Protein AF-A0A940WRB7-F1 (afdb_monomer_lite)

Secondary structure (DSSP, 8-state):
---EEEEEPPPHHHHHHHHHHHHHHHHHHHHHHHHHHHHHHHHHTT----HHHHHHHHHHHHHHHHHHHHHHHHHHHHHHHH-GGGGS-EEEEE-SSEEEEEETTEEEEEEGGG--EEEEETTEEEEESSSS-EEEEEGGG-SSHHHHHHHHHHHHHHH-------S-------SS-TT----HHHHHHHHHHHHGGG-S-HHHHHHHHHHHHHHHTTT-HHHHHHHHHHHHHHHHHHHHHHHHHHHHHHHHHHHHHTT-HHHHHHHHHHHHHHHHHHHHHHHHHHHHHHHHHHTT---PPTT------

pLDDT: mean 80.27, std 12.02, range [32.59, 94.31]

Foldseek 3Di:
DDKDKFKDADDLVLLLLVLCVLCVVVLVVVLVVQLVVQVVVCVVVVPPPDPVSNVVSNVVSLVVSVVVSVVSSVVSVVCVVPPPQNGFMWMWIDDLAWIWIDTPVDIDIGGLVQWDDWADDDQWTWTHSDPPDTDIDGNVRDPDVVSVVVVVVSNCVSNVDDPPHPFDDDPPDDDDDPDPPQDLVLLQLLLVLLVLLLPPPLVVSLSVLVVSLVVCVRHDPVSNVSSLQNNQLSVQLVVVVVVLVVVLVVVLVVCVVVVVVVVSVVSVVVSVVVVVVSSVVSVVQSVVCSVCSSVVHDDHDPRGDRPDD

Organism: NCBI:txid2822140

Structure (mmCIF, N/CA/C/O backbone):
data_AF-A0A940WRB7-F1
#
_entry.id   AF-A0A940WRB7-F1
#
loop_
_atom_site.group_PDB
_atom_site.id
_atom_site.type_symbol
_atom_site.label_atom_id
_atom_site.label_alt_id
_atom_site.label_comp_id
_atom_site.label_asym_id
_atom_site.label_entity_id
_atom_site.label_seq_id
_atom_site.pdbx_PDB_ins_code
_atom_site.Cartn_x
_atom_site.Cartn_y
_atom_site.Cartn_z
_atom_site.occupancy
_atom_site.B_iso_or_equiv
_atom_site.auth_seq_id
_atom_site.auth_comp_id
_atom_site.auth_asym_id
_atom_site.auth_atom_id
_atom_site.pdbx_PDB_model_num
ATOM 1 N N . MET A 1 1 ? -20.824 -2.828 40.779 1.00 54.84 1 MET A N 1
ATOM 2 C CA . MET A 1 1 ? -19.592 -2.462 40.044 1.00 54.84 1 MET A CA 1
ATOM 3 C C . MET A 1 1 ? -19.676 -0.992 39.641 1.00 54.84 1 MET A C 1
ATOM 5 O O . MET A 1 1 ? -20.694 -0.371 39.911 1.00 54.84 1 MET A O 1
ATOM 9 N N . SER A 1 2 ? -18.602 -0.393 39.123 1.00 64.88 2 SER A N 1
ATOM 10 C CA . SER A 1 2 ? -18.555 1.037 38.781 1.00 64.88 2 SER A CA 1
ATOM 11 C C . SER A 1 2 ? -19.231 1.319 37.436 1.00 64.88 2 SER A C 1
ATOM 13 O O . SER A 1 2 ? -18.829 0.746 36.424 1.00 64.88 2 SER A O 1
ATOM 15 N N . ASP A 1 3 ? -20.224 2.210 37.428 1.00 80.75 3 ASP A N 1
ATOM 16 C CA . ASP A 1 3 ? -20.824 2.753 36.206 1.00 80.75 3 ASP A CA 1
ATOM 17 C C . ASP A 1 3 ? -19.769 3.534 35.407 1.00 80.75 3 ASP A C 1
ATOM 19 O O . ASP A 1 3 ? -19.034 4.353 35.967 1.00 80.75 3 ASP A O 1
ATOM 23 N N . ILE A 1 4 ? -19.685 3.289 34.096 1.00 84.38 4 ILE A N 1
ATOM 24 C CA . ILE A 1 4 ? -18.714 3.960 33.217 1.00 84.38 4 ILE A CA 1
ATOM 25 C C . ILE A 1 4 ? -19.453 4.980 32.359 1.00 84.38 4 ILE A C 1
ATOM 27 O O . ILE A 1 4 ? -20.359 4.630 31.596 1.00 84.38 4 ILE A O 1
ATOM 31 N N . LYS A 1 5 ? -19.038 6.247 32.448 1.00 87.56 5 LYS A N 1
ATOM 32 C CA . LYS A 1 5 ? -19.576 7.347 31.645 1.00 87.56 5 LYS A CA 1
ATOM 33 C C . LYS A 1 5 ? -18.462 8.018 30.851 1.00 87.56 5 LYS A C 1
ATOM 35 O O . LYS A 1 5 ? -17.533 8.555 31.440 1.00 87.56 5 LYS A O 1
ATOM 40 N N . ILE A 1 6 ? -18.589 8.024 29.528 1.00 88.12 6 ILE A N 1
ATOM 41 C CA . ILE A 1 6 ? -17.626 8.647 28.607 1.00 88.12 6 ILE A CA 1
ATOM 42 C C . ILE A 1 6 ? -18.363 9.538 27.613 1.00 88.12 6 ILE A C 1
ATOM 44 O O . ILE A 1 6 ? -19.472 9.205 27.191 1.00 88.12 6 ILE A O 1
ATOM 48 N N . SER A 1 7 ? -17.762 10.658 27.219 1.00 85.50 7 SER A N 1
ATOM 49 C CA . SER A 1 7 ? -18.324 11.538 26.195 1.00 85.50 7 SER A CA 1
ATOM 50 C C . SER A 1 7 ? -17.264 12.025 25.214 1.00 85.50 7 SER A C 1
ATOM 52 O O . SER A 1 7 ? -16.071 12.038 25.515 1.00 85.50 7 SER A O 1
ATOM 54 N N . GLY A 1 8 ? -17.694 12.379 24.004 1.00 85.25 8 GLY A N 1
ATOM 55 C CA . GLY A 1 8 ? -16.800 12.947 23.006 1.00 85.25 8 GLY A CA 1
ATOM 56 C C . GLY A 1 8 ? -17.442 13.168 21.643 1.00 85.25 8 GLY A C 1
ATOM 57 O O . GLY A 1 8 ? -18.606 12.837 21.401 1.00 85.25 8 GLY A O 1
ATOM 58 N N . PHE A 1 9 ? -16.646 13.730 20.733 1.00 84.69 9 PHE A N 1
ATOM 59 C CA . PHE A 1 9 ? -17.046 14.035 19.362 1.00 84.69 9 PHE A CA 1
ATOM 60 C C . PHE A 1 9 ? -16.481 13.003 18.391 1.00 84.69 9 PHE A C 1
ATOM 62 O O . PHE A 1 9 ? -15.274 12.763 18.354 1.00 84.69 9 PHE A O 1
ATOM 69 N N . LEU A 1 10 ? -17.343 12.424 17.556 1.00 83.44 10 LEU A N 1
ATOM 70 C CA . LEU A 1 10 ? -16.893 11.550 16.477 1.00 83.44 10 LEU A CA 1
ATOM 71 C C . LEU A 1 10 ? -16.136 12.363 15.423 1.00 83.44 10 LEU A C 1
ATOM 73 O O . LEU A 1 10 ? -16.633 13.362 14.897 1.00 83.44 10 LEU A O 1
ATOM 77 N N . THR A 1 11 ? -14.937 11.910 15.061 1.00 82.88 11 THR A N 1
ATOM 78 C CA . THR A 1 11 ? -14.149 12.555 14.009 1.00 82.88 11 THR A CA 1
ATOM 79 C C . THR A 1 11 ? -14.398 11.902 12.647 1.00 82.88 11 THR A C 1
ATOM 81 O O . THR A 1 11 ? -14.748 10.724 12.532 1.00 82.88 11 THR A O 1
ATOM 84 N N . LEU A 1 12 ? -14.122 12.631 11.562 1.00 76.06 12 LEU A N 1
ATOM 85 C CA . LEU A 1 12 ? -14.147 12.075 10.200 1.00 76.06 12 LEU A CA 1
ATOM 86 C C . LEU A 1 12 ? -13.210 10.859 10.045 1.00 76.06 12 LEU A C 1
ATOM 88 O O . LEU A 1 12 ? -13.464 9.946 9.250 1.00 76.06 12 LEU A O 1
ATOM 92 N N . LYS A 1 13 ? -12.116 10.822 10.813 1.00 75.50 13 LYS A N 1
ATOM 93 C CA . LYS A 1 13 ? -11.162 9.709 10.816 1.00 75.50 13 LYS A CA 1
ATOM 94 C C . LYS A 1 13 ? -11.786 8.431 11.384 1.00 75.50 13 LYS A C 1
ATOM 96 O O . LYS A 1 13 ? -11.526 7.346 10.860 1.00 75.50 13 LYS A O 1
ATOM 101 N N . ASP A 1 14 ? -12.642 8.557 12.390 1.00 81.81 14 ASP A N 1
ATOM 102 C CA . ASP A 1 14 ? -13.353 7.433 13.003 1.00 81.81 14 ASP A CA 1
ATOM 103 C C . ASP A 1 14 ? -14.385 6.857 12.032 1.00 81.81 14 ASP A C 1
ATOM 105 O O . ASP A 1 14 ? -14.380 5.659 11.741 1.00 81.81 14 ASP A O 1
ATOM 109 N N . LEU A 1 15 ? -15.187 7.729 11.416 1.00 79.38 15 LEU A N 1
ATOM 110 C CA . LEU A 1 15 ? -16.193 7.333 10.428 1.00 79.38 15 LEU A CA 1
ATOM 111 C C . LEU A 1 15 ? -15.574 6.687 9.188 1.00 79.38 15 LEU A C 1
ATOM 113 O O . LEU A 1 15 ? -16.047 5.651 8.722 1.00 79.38 15 LEU A O 1
ATOM 117 N N . SER A 1 16 ? -14.490 7.253 8.659 1.00 74.44 16 SER A N 1
ATOM 118 C CA . SER A 1 16 ? -13.789 6.656 7.516 1.00 74.44 16 SER A CA 1
ATOM 119 C C . SER A 1 16 ? -13.173 5.299 7.867 1.00 74.44 16 SER A C 1
ATOM 121 O O . SER A 1 16 ? -13.277 4.362 7.074 1.00 74.44 16 SER A O 1
ATOM 123 N N . THR A 1 17 ? -12.609 5.144 9.070 1.00 76.62 17 THR A N 1
ATOM 124 C CA . THR A 1 17 ? -12.078 3.858 9.552 1.00 76.62 17 THR A CA 1
ATOM 125 C C . THR A 1 17 ? -13.183 2.806 9.666 1.00 76.62 17 THR A C 1
ATOM 127 O O . THR A 1 17 ? -13.003 1.676 9.204 1.00 76.62 17 THR A O 1
ATOM 130 N N . LEU A 1 18 ? -14.347 3.185 10.200 1.00 80.50 18 LEU A N 1
ATOM 131 C CA . LEU A 1 18 ? -15.526 2.327 10.299 1.00 80.50 18 LEU A CA 1
ATOM 132 C C . LEU A 1 18 ? -16.041 1.890 8.922 1.00 80.50 18 LEU A C 1
ATOM 134 O O . LEU A 1 18 ? -16.272 0.701 8.693 1.00 80.50 18 LEU A O 1
ATOM 138 N N . GLN A 1 19 ? -16.214 2.834 7.994 1.00 81.62 19 GLN A N 1
ATOM 139 C CA . GLN A 1 19 ? -16.726 2.555 6.650 1.00 81.62 19 GLN A CA 1
ATOM 140 C C . GLN A 1 19 ? -15.796 1.600 5.900 1.00 81.62 19 GLN A C 1
ATOM 142 O O . GLN A 1 19 ? -16.242 0.572 5.388 1.00 81.62 19 GLN A O 1
ATOM 147 N N . ILE A 1 20 ? -14.488 1.874 5.924 1.00 75.44 20 ILE A N 1
ATOM 148 C CA . ILE A 1 20 ? -13.459 1.006 5.336 1.00 75.44 20 ILE A CA 1
ATOM 149 C C . ILE A 1 20 ? -13.517 -0.400 5.942 1.00 75.44 20 ILE A C 1
ATOM 151 O O . ILE A 1 20 ? -13.460 -1.390 5.209 1.00 75.44 20 ILE A O 1
ATOM 155 N N . PHE A 1 21 ? -13.656 -0.510 7.266 1.00 79.19 21 PHE A N 1
ATOM 156 C CA . PHE A 1 21 ? -13.732 -1.803 7.944 1.00 79.19 21 PHE A CA 1
ATOM 157 C C . PHE A 1 21 ? -14.905 -2.661 7.450 1.00 79.19 21 PHE A C 1
ATOM 159 O O . PHE A 1 21 ? -14.728 -3.865 7.237 1.00 79.19 21 PHE A O 1
ATOM 166 N N . HIS A 1 22 ? -16.066 -2.049 7.209 1.00 77.50 22 HIS A N 1
ATOM 167 C CA . HIS A 1 22 ? -17.246 -2.746 6.697 1.00 77.50 22 HIS A CA 1
ATOM 168 C C . HIS A 1 22 ? -17.087 -3.163 5.231 1.00 77.50 22 HIS A C 1
ATOM 170 O O . HIS A 1 22 ? -17.483 -4.269 4.857 1.00 77.50 22 HIS A O 1
ATOM 176 N N . VAL A 1 23 ? -16.470 -2.324 4.392 1.00 78.00 23 VAL A N 1
ATOM 177 C CA . VAL A 1 23 ? -16.357 -2.614 2.953 1.00 78.00 23 VAL A CA 1
ATOM 178 C C . VAL A 1 23 ? -15.134 -3.449 2.574 1.00 78.00 23 VAL A C 1
ATOM 180 O O . VAL A 1 23 ? -15.126 -4.012 1.486 1.00 78.00 23 VAL A O 1
ATOM 183 N N . ARG A 1 24 ? -14.116 -3.598 3.434 1.00 75.56 24 ARG A N 1
ATOM 184 C CA . ARG A 1 24 ? -12.825 -4.231 3.075 1.00 75.56 24 ARG A CA 1
ATOM 185 C C . ARG A 1 24 ? -12.948 -5.603 2.406 1.00 75.56 24 ARG A C 1
ATOM 187 O O . ARG A 1 24 ? -12.285 -5.857 1.408 1.00 75.56 24 ARG A O 1
ATOM 194 N N . LYS A 1 25 ? -13.820 -6.483 2.915 1.00 72.69 25 LYS A N 1
ATOM 195 C CA . LYS A 1 25 ? -14.021 -7.826 2.340 1.00 72.69 25 LYS A CA 1
ATOM 196 C C . LYS A 1 25 ? -14.684 -7.744 0.965 1.00 72.69 25 LYS A C 1
ATOM 198 O O . LYS A 1 25 ? -14.307 -8.476 0.056 1.00 72.69 25 LYS A O 1
ATOM 203 N N . ARG A 1 26 ? -15.632 -6.814 0.810 1.00 74.12 26 ARG A N 1
ATOM 204 C CA . ARG A 1 26 ? -16.290 -6.531 -0.468 1.00 74.12 26 ARG A CA 1
ATOM 205 C C . ARG A 1 26 ? -15.302 -5.940 -1.472 1.00 74.12 26 ARG A C 1
ATOM 207 O O . ARG A 1 26 ? -15.302 -6.387 -2.606 1.00 74.12 26 ARG A O 1
ATOM 214 N N . LEU A 1 27 ? -14.430 -5.018 -1.058 1.00 72.06 27 LEU A N 1
ATOM 215 C CA . LEU A 1 27 ? -13.394 -4.439 -1.920 1.00 72.06 27 LEU A CA 1
ATOM 216 C C . LEU A 1 27 ? -12.438 -5.509 -2.458 1.00 72.06 27 LEU A C 1
ATOM 218 O O . LEU A 1 27 ? -12.173 -5.538 -3.655 1.00 72.06 27 LEU A O 1
ATOM 222 N N . VAL A 1 28 ? -11.982 -6.429 -1.599 1.00 70.44 28 VAL A N 1
ATOM 223 C CA . VAL A 1 28 ? -11.142 -7.559 -2.029 1.00 70.44 28 VAL A CA 1
ATOM 224 C C . VAL A 1 28 ? -11.901 -8.460 -3.005 1.00 70.44 28 VAL A C 1
ATOM 226 O O . VAL A 1 28 ? -11.375 -8.792 -4.060 1.00 70.44 28 VAL A O 1
ATOM 229 N N . SER A 1 29 ? -13.153 -8.815 -2.707 1.00 71.06 29 SER A N 1
ATOM 230 C CA . SER A 1 29 ? -13.967 -9.620 -3.627 1.00 71.06 29 SER A CA 1
ATOM 231 C C . SER A 1 29 ? -14.182 -8.923 -4.976 1.00 71.06 29 SER A C 1
ATOM 233 O O . SER A 1 29 ? -14.068 -9.562 -6.016 1.00 71.06 29 SER A O 1
ATOM 235 N N . MET A 1 30 ? -14.469 -7.618 -4.976 1.00 71.62 30 MET A N 1
ATOM 236 C CA . MET A 1 30 ? -14.670 -6.830 -6.194 1.00 71.62 30 MET A CA 1
ATOM 237 C C . MET A 1 30 ? -13.396 -6.725 -7.030 1.00 71.62 30 MET A C 1
ATOM 239 O O . MET A 1 30 ? -13.490 -6.737 -8.250 1.00 71.62 30 MET A O 1
ATOM 243 N N . PHE A 1 31 ? -12.218 -6.673 -6.404 1.00 76.94 31 PHE A N 1
ATOM 244 C CA . PHE A 1 31 ? -10.946 -6.720 -7.123 1.00 76.94 31 PHE A CA 1
ATOM 245 C C . PHE A 1 31 ? -10.795 -8.000 -7.934 1.00 76.94 31 PHE A C 1
ATOM 247 O O . PHE A 1 31 ? -10.504 -7.928 -9.124 1.00 76.94 31 PHE A O 1
ATOM 254 N N . PHE A 1 32 ? -11.033 -9.159 -7.313 1.00 75.44 32 PHE A N 1
ATOM 255 C CA . PHE A 1 32 ? -10.953 -10.438 -8.017 1.00 75.44 32 PHE A CA 1
ATOM 256 C C . PHE A 1 32 ? -11.977 -10.516 -9.147 1.00 75.44 32 PHE A C 1
ATOM 258 O O . PHE A 1 32 ? -11.638 -10.964 -10.237 1.00 75.44 32 PHE A O 1
ATOM 265 N N . ILE A 1 33 ? -13.196 -10.020 -8.923 1.00 80.56 33 ILE A N 1
ATOM 266 C CA . ILE A 1 33 ? -14.234 -9.966 -9.958 1.00 80.56 33 ILE A CA 1
ATOM 267 C C . ILE A 1 33 ? -13.798 -9.067 -11.123 1.00 80.56 33 ILE A C 1
ATOM 269 O O . ILE A 1 33 ? -13.850 -9.500 -12.268 1.00 80.56 33 ILE A O 1
ATOM 273 N N . LEU A 1 34 ? -13.326 -7.845 -10.854 1.00 76.25 34 LEU A N 1
ATOM 274 C CA . LEU A 1 34 ? -12.890 -6.912 -11.896 1.00 76.25 34 LEU A CA 1
ATOM 275 C C . LEU A 1 34 ? -11.693 -7.469 -12.675 1.00 76.25 34 LEU A C 1
ATOM 277 O O . LEU A 1 34 ? -11.677 -7.415 -13.899 1.00 76.25 34 LEU A O 1
ATOM 281 N N . PHE A 1 35 ? -10.722 -8.051 -11.970 1.00 77.75 35 PHE A N 1
ATOM 282 C CA . PHE A 1 35 ? -9.573 -8.712 -12.577 1.00 77.75 35 PHE A CA 1
ATOM 283 C C . PHE A 1 35 ? -10.004 -9.860 -13.502 1.00 77.75 35 PHE A C 1
ATOM 285 O O . PHE A 1 35 ? -9.550 -9.919 -14.642 1.00 77.75 35 PHE A O 1
ATOM 292 N N . MET A 1 36 ? -10.925 -10.721 -13.052 1.00 80.88 36 MET A N 1
ATOM 293 C CA . MET A 1 36 ? -11.481 -11.806 -13.868 1.00 80.88 36 MET A CA 1
ATOM 294 C C . MET A 1 36 ? -12.252 -11.285 -15.084 1.00 80.88 36 MET A C 1
ATOM 296 O O . MET A 1 36 ? -12.115 -11.848 -16.162 1.00 80.88 36 MET A O 1
ATOM 300 N N . ILE A 1 37 ? -13.023 -10.201 -14.944 1.00 84.94 37 ILE A N 1
ATOM 301 C CA . ILE A 1 37 ? -13.759 -9.585 -16.060 1.00 84.94 37 ILE A CA 1
ATOM 302 C C . ILE A 1 37 ? -12.797 -9.049 -17.120 1.00 84.94 37 ILE A C 1
ATOM 304 O O . ILE A 1 37 ? -12.985 -9.326 -18.301 1.00 84.94 37 ILE A O 1
ATOM 308 N N . VAL A 1 38 ? -11.763 -8.301 -16.719 1.00 81.56 38 VAL A N 1
ATOM 309 C CA . VAL A 1 38 ? -10.784 -7.754 -17.673 1.00 81.56 38 VAL A CA 1
ATOM 310 C C . VAL A 1 38 ? -10.023 -8.889 -18.359 1.00 81.56 38 VAL A C 1
ATOM 312 O O . VAL A 1 38 ? -9.835 -8.848 -19.570 1.00 81.56 38 VAL A O 1
ATOM 315 N N . LEU A 1 39 ? -9.648 -9.933 -17.616 1.00 79.69 39 LEU A N 1
ATOM 316 C CA . LEU A 1 39 ? -8.973 -11.109 -18.165 1.00 79.69 39 LEU A CA 1
ATOM 317 C C . LEU A 1 39 ? -9.867 -11.889 -19.145 1.00 79.69 39 LEU A C 1
ATOM 319 O O . LEU A 1 39 ? -9.408 -12.282 -20.215 1.00 79.69 39 LEU A O 1
ATOM 323 N N . LEU A 1 40 ? -11.153 -12.064 -18.824 1.00 85.50 40 LEU A N 1
ATOM 324 C CA . LEU A 1 40 ? -12.129 -12.694 -19.715 1.00 85.50 40 LEU A CA 1
ATOM 325 C C . LEU A 1 40 ? -12.346 -11.866 -20.988 1.00 85.50 40 LEU A C 1
ATOM 327 O O . LEU A 1 40 ? -12.380 -12.423 -22.079 1.00 85.50 40 LEU A O 1
ATOM 331 N N . LEU A 1 41 ? -12.457 -10.540 -20.865 1.00 82.50 41 LEU A N 1
ATOM 332 C CA . LEU A 1 41 ? -12.607 -9.642 -22.010 1.00 82.50 41 LEU A CA 1
ATOM 333 C C . LEU A 1 41 ? -11.406 -9.741 -22.959 1.00 82.50 41 LEU A C 1
ATOM 335 O O . LEU A 1 41 ? -11.583 -9.747 -24.171 1.00 82.50 41 LEU A O 1
ATOM 339 N N . GLN A 1 42 ? -10.192 -9.862 -22.420 1.00 78.44 42 GLN A N 1
ATOM 340 C CA . GLN A 1 42 ? -8.983 -10.059 -23.225 1.00 78.44 42 GLN A CA 1
ATOM 341 C C . GLN A 1 42 ? -9.023 -11.372 -24.011 1.00 78.44 42 GLN A C 1
ATOM 343 O O . GLN A 1 42 ? -8.688 -11.371 -25.192 1.00 78.44 42 GLN A O 1
ATOM 348 N N . LEU A 1 43 ? -9.479 -12.457 -23.377 1.00 81.69 43 LEU A N 1
ATOM 349 C CA . LEU A 1 43 ? -9.652 -13.754 -24.031 1.00 81.69 43 LEU A CA 1
ATOM 350 C C . LEU A 1 43 ? -10.706 -13.693 -25.150 1.00 81.69 43 LEU A C 1
ATOM 352 O O . LEU A 1 43 ? -10.499 -14.261 -26.214 1.00 81.69 43 LEU A O 1
ATOM 356 N N . LEU A 1 44 ? -11.817 -12.981 -24.928 1.00 88.19 44 LEU A N 1
ATOM 357 C CA . LEU A 1 44 ? -12.892 -12.821 -25.917 1.00 88.19 44 LEU A CA 1
ATOM 358 C C . LEU A 1 44 ? -12.489 -11.967 -27.125 1.00 88.19 44 LEU A C 1
ATOM 360 O O . LEU A 1 44 ? -13.027 -12.160 -28.211 1.00 88.19 44 LEU A O 1
ATOM 364 N N . LEU A 1 45 ? -11.571 -11.018 -26.940 1.00 87.38 45 LEU A N 1
ATOM 365 C CA . LEU A 1 45 ? -11.058 -10.156 -28.008 1.00 87.38 45 LEU A CA 1
ATOM 366 C C . LEU A 1 45 ? -9.910 -10.801 -28.801 1.00 87.38 45 LEU A C 1
ATOM 368 O O . LEU A 1 45 ? -9.286 -10.118 -29.610 1.00 87.38 45 LEU A O 1
ATOM 372 N N . ASP A 1 46 ? -9.611 -12.078 -28.538 1.00 80.94 46 ASP A N 1
ATOM 373 C CA . ASP A 1 46 ? -8.513 -12.850 -29.139 1.00 80.94 46 ASP A CA 1
ATOM 374 C C . ASP A 1 46 ? -7.149 -12.138 -29.044 1.00 80.94 46 ASP A C 1
ATOM 376 O O . ASP A 1 46 ? -6.215 -12.345 -29.822 1.00 80.94 46 ASP A O 1
ATOM 380 N N . MET A 1 47 ? -7.023 -11.257 -28.047 1.00 74.31 47 MET A N 1
ATOM 381 C CA . MET A 1 47 ? -5.780 -10.576 -27.743 1.00 74.31 47 MET A CA 1
ATOM 382 C C . MET A 1 47 ? -4.863 -11.610 -27.108 1.00 74.31 47 MET A C 1
ATOM 384 O O . MET A 1 47 ? -5.170 -12.133 -26.035 1.00 74.31 47 MET A O 1
ATOM 388 N N . SER A 1 48 ? -3.725 -11.896 -27.746 1.00 79.88 48 SER A N 1
ATOM 389 C CA . SER A 1 48 ? -2.747 -12.845 -27.210 1.00 79.88 48 SER A CA 1
ATOM 390 C C . SER A 1 48 ? -2.465 -12.526 -25.738 1.00 79.88 48 SER A C 1
ATOM 392 O O . SER A 1 48 ? -2.017 -11.417 -25.416 1.00 79.88 48 SER A O 1
ATOM 394 N N . VAL A 1 49 ? -2.743 -13.478 -24.843 1.00 73.56 49 VAL A N 1
ATOM 395 C CA . VAL A 1 49 ? -2.609 -13.290 -23.392 1.00 73.56 49 VAL A CA 1
ATOM 396 C C . VAL A 1 49 ? -1.129 -13.358 -23.012 1.00 73.56 49 VAL A C 1
ATOM 398 O O . VAL A 1 49 ? -0.625 -14.350 -22.495 1.00 73.56 49 VAL A O 1
ATOM 401 N N . GLY A 1 50 ? -0.401 -12.292 -23.330 1.00 81.62 50 GLY A N 1
ATOM 402 C CA . GLY A 1 50 ? 0.981 -12.094 -22.918 1.00 81.62 50 GLY A CA 1
ATOM 403 C C . GLY A 1 50 ? 1.078 -11.464 -21.529 1.00 81.62 50 GLY A C 1
ATOM 404 O O . GLY A 1 50 ? 0.123 -10.876 -21.015 1.00 81.62 50 GLY A O 1
ATOM 405 N N . TRP A 1 51 ? 2.276 -11.500 -20.943 1.00 70.69 51 TRP A N 1
ATOM 406 C CA . TRP A 1 51 ? 2.573 -10.868 -19.651 1.00 70.69 51 TRP A CA 1
ATOM 407 C C . TRP A 1 51 ? 2.137 -9.397 -19.577 1.00 70.69 51 TRP A C 1
ATOM 409 O O . TRP A 1 51 ? 1.619 -8.965 -18.550 1.00 70.69 51 TRP A O 1
ATOM 419 N N . GLY A 1 52 ? 2.268 -8.643 -20.676 1.00 75.69 52 GLY A N 1
ATOM 420 C CA . GLY A 1 52 ? 1.821 -7.248 -20.756 1.00 75.69 52 GLY A CA 1
ATOM 421 C C . GLY A 1 52 ? 0.321 -7.064 -20.497 1.00 75.69 52 GLY A C 1
ATOM 422 O O . GLY A 1 52 ? -0.072 -6.115 -19.823 1.00 75.69 52 GLY A O 1
ATOM 423 N N . MET A 1 53 ? -0.511 -8.005 -20.947 1.00 73.62 53 MET A N 1
ATOM 424 C CA . MET A 1 53 ? -1.967 -7.939 -20.788 1.00 73.62 53 MET A CA 1
ATOM 425 C C . MET A 1 53 ? -2.394 -8.277 -19.359 1.00 73.62 53 MET A C 1
ATOM 427 O O . MET A 1 53 ? -3.258 -7.606 -18.801 1.00 73.62 53 MET A O 1
ATOM 431 N N . ILE A 1 54 ? -1.723 -9.241 -18.722 1.00 75.75 54 ILE A N 1
ATOM 432 C CA . ILE A 1 54 ? -1.941 -9.569 -17.304 1.00 75.75 54 ILE A CA 1
ATOM 433 C C . ILE A 1 54 ? -1.578 -8.371 -16.417 1.00 75.75 54 ILE A C 1
ATOM 435 O O . ILE A 1 54 ? -2.319 -8.026 -15.495 1.00 75.75 54 ILE A O 1
ATOM 439 N N . ILE A 1 55 ? -0.459 -7.704 -16.717 1.00 74.56 55 ILE A N 1
ATOM 440 C CA . ILE A 1 55 ? -0.025 -6.489 -16.014 1.00 74.56 55 ILE A CA 1
ATOM 441 C C . ILE A 1 55 ? -1.048 -5.364 -16.202 1.00 74.56 55 ILE A C 1
ATOM 443 O O . ILE A 1 55 ? -1.403 -4.696 -15.231 1.00 74.56 55 ILE A O 1
ATOM 447 N N . LEU A 1 56 ? -1.560 -5.182 -17.422 1.00 76.38 56 LEU A N 1
ATOM 448 C CA . LEU A 1 56 ? -2.604 -4.202 -17.712 1.00 76.38 56 LEU A CA 1
ATOM 449 C C . LEU A 1 56 ? -3.886 -4.492 -16.910 1.00 76.38 56 LEU A C 1
ATOM 451 O O . LEU A 1 56 ? -4.462 -3.580 -16.319 1.00 76.38 56 LEU A O 1
ATOM 455 N N . SER A 1 57 ? -4.289 -5.759 -16.801 1.00 75.25 57 SER A N 1
ATOM 456 C CA . SER A 1 57 ? -5.442 -6.190 -15.997 1.00 75.25 57 SER A CA 1
ATOM 457 C C . SER A 1 57 ? -5.254 -5.917 -14.507 1.00 75.25 57 SER A C 1
ATOM 459 O O . SER A 1 57 ? -6.159 -5.403 -13.850 1.00 75.25 57 SER A O 1
ATOM 461 N N . LEU A 1 58 ? -4.067 -6.208 -13.970 1.00 75.06 58 LEU A N 1
ATOM 462 C CA . LEU A 1 58 ? -3.697 -5.873 -12.592 1.00 75.06 58 LEU A CA 1
ATOM 463 C C . LEU A 1 58 ? -3.734 -4.361 -12.349 1.00 75.06 58 LEU A C 1
ATOM 465 O O . LEU A 1 58 ? -4.230 -3.922 -11.312 1.00 75.06 58 LEU A O 1
ATOM 469 N N . PHE A 1 59 ? -3.254 -3.569 -13.310 1.00 76.56 59 PHE A N 1
ATOM 470 C CA . PHE A 1 59 ? -3.269 -2.113 -13.232 1.00 76.56 59 PHE A CA 1
ATOM 471 C C . PHE A 1 59 ? -4.700 -1.561 -13.186 1.00 76.56 59 PHE A C 1
ATOM 473 O O . PHE A 1 59 ? -5.023 -0.779 -12.291 1.00 76.56 59 PHE A O 1
ATOM 480 N N . PHE A 1 60 ? -5.588 -2.014 -14.078 1.00 74.25 60 PHE A N 1
ATOM 481 C CA . PHE A 1 60 ? -7.000 -1.617 -14.059 1.00 74.25 60 PHE A CA 1
ATOM 482 C C . PHE A 1 60 ? -7.720 -2.073 -12.790 1.00 74.25 60 PHE A C 1
ATOM 484 O O . PHE A 1 60 ? -8.494 -1.307 -12.216 1.00 74.25 60 PHE A O 1
ATOM 491 N N . ALA A 1 61 ? -7.438 -3.283 -12.306 1.00 73.12 61 ALA A N 1
ATOM 492 C CA . ALA A 1 61 ? -8.013 -3.790 -11.067 1.00 73.12 61 ALA A CA 1
ATOM 493 C C . ALA A 1 61 ? -7.567 -2.958 -9.850 1.00 73.12 61 ALA A C 1
ATOM 495 O O . ALA A 1 61 ? -8.397 -2.573 -9.024 1.00 73.12 61 ALA A O 1
ATOM 496 N N . ALA A 1 62 ? -6.281 -2.604 -9.767 1.00 72.75 62 ALA A N 1
ATOM 497 C CA . ALA A 1 62 ? -5.752 -1.732 -8.720 1.00 72.75 62 ALA A CA 1
ATOM 498 C C . ALA A 1 62 ? -6.326 -0.306 -8.805 1.00 72.75 62 ALA A C 1
ATOM 500 O O . ALA A 1 62 ? -6.746 0.249 -7.787 1.00 72.75 62 ALA A O 1
ATOM 501 N N . GLY A 1 63 ? -6.407 0.266 -10.011 1.00 72.06 63 GLY A N 1
ATOM 502 C CA . GLY A 1 63 ? -7.035 1.566 -10.252 1.00 72.06 63 GLY A CA 1
ATOM 503 C C . GLY A 1 63 ? -8.515 1.582 -9.859 1.00 72.06 63 GLY A C 1
ATOM 504 O O . GLY A 1 63 ? -8.968 2.506 -9.187 1.00 72.06 63 GLY A O 1
ATOM 505 N N . GLY A 1 64 ? -9.254 0.517 -10.181 1.00 71.56 64 GLY A N 1
ATOM 506 C CA . GLY A 1 64 ? -10.649 0.336 -9.779 1.00 71.56 64 GLY A CA 1
ATOM 507 C C . GLY A 1 64 ? -10.830 0.294 -8.260 1.00 71.56 64 GLY A C 1
ATOM 508 O O . GLY A 1 64 ? -11.704 0.982 -7.732 1.00 71.56 64 GLY A O 1
ATOM 509 N N . ILE A 1 65 ? -9.969 -0.435 -7.531 1.00 74.62 65 ILE A N 1
ATOM 510 C CA . ILE A 1 65 ? -9.958 -0.383 -6.056 1.00 74.62 65 ILE A CA 1
ATOM 511 C C . ILE A 1 65 ? -9.715 1.047 -5.583 1.00 74.62 65 ILE A C 1
ATOM 513 O O . ILE A 1 65 ? -10.418 1.514 -4.689 1.00 74.62 65 ILE A O 1
ATOM 517 N N . PHE A 1 66 ? -8.704 1.724 -6.131 1.00 74.38 66 PHE A N 1
ATOM 518 C CA . PHE A 1 66 ? -8.330 3.064 -5.690 1.00 74.38 66 PHE A CA 1
ATOM 519 C C . PHE A 1 66 ? -9.509 4.035 -5.807 1.00 74.38 66 PHE A C 1
ATOM 521 O O . PHE A 1 66 ? -9.841 4.716 -4.835 1.00 74.38 66 PHE A O 1
ATOM 528 N N . VAL A 1 67 ? -10.198 4.027 -6.953 1.00 72.25 67 VAL A N 1
ATOM 529 C CA . VAL A 1 67 ? -11.415 4.822 -7.168 1.00 72.25 67 VAL A CA 1
ATOM 530 C C . VAL A 1 67 ? -12.490 4.455 -6.146 1.00 72.25 67 VAL A C 1
ATOM 532 O O . VAL A 1 67 ? -13.043 5.347 -5.515 1.00 72.25 67 VAL A O 1
ATOM 535 N N . LEU A 1 68 ? -12.741 3.166 -5.901 1.00 73.25 68 LEU A N 1
ATOM 536 C CA . LEU A 1 68 ? -13.746 2.722 -4.928 1.00 73.25 68 LEU A CA 1
ATOM 537 C C . LEU A 1 68 ? -13.423 3.149 -3.491 1.00 73.25 68 LEU A C 1
ATOM 539 O O . LEU A 1 68 ? -14.310 3.609 -2.773 1.00 73.25 68 LEU A O 1
ATOM 543 N N . VAL A 1 69 ? -12.168 3.015 -3.057 1.00 73.62 69 VAL A N 1
ATOM 544 C CA . VAL A 1 69 ? -11.722 3.476 -1.733 1.00 73.62 69 VAL A CA 1
ATOM 545 C C . VAL A 1 69 ? -11.909 4.986 -1.620 1.00 73.62 69 VAL A C 1
ATOM 547 O O . VAL A 1 69 ? -12.423 5.462 -0.606 1.00 73.62 69 VAL A O 1
ATOM 550 N N . MET A 1 70 ? -11.562 5.730 -2.672 1.00 70.56 70 MET A N 1
ATOM 551 C CA . MET A 1 70 ? -11.780 7.170 -2.725 1.00 70.56 70 MET A CA 1
ATOM 552 C C . MET A 1 70 ? -13.273 7.517 -2.668 1.00 70.56 70 MET A C 1
ATOM 554 O O . MET A 1 70 ? -13.656 8.413 -1.921 1.00 70.56 70 MET A O 1
ATOM 558 N N . SER A 1 71 ? -14.139 6.773 -3.360 1.00 70.50 71 SER A N 1
ATOM 559 C CA . SER A 1 71 ? -15.595 6.943 -3.290 1.00 70.50 71 SER A CA 1
ATOM 560 C C . SER A 1 71 ? -16.149 6.655 -1.894 1.00 70.50 71 SER A C 1
ATOM 562 O O . SER A 1 71 ? -17.012 7.384 -1.414 1.00 70.50 71 SER A O 1
ATOM 564 N N . VAL A 1 72 ? -15.644 5.628 -1.202 1.00 75.50 72 VAL A N 1
ATOM 565 C CA . VAL A 1 72 ? -16.030 5.324 0.189 1.00 75.50 72 VAL A CA 1
ATOM 566 C C . VAL A 1 72 ? -15.596 6.448 1.124 1.00 75.50 72 VAL A C 1
ATOM 568 O O . VAL A 1 72 ? -16.373 6.861 1.983 1.00 75.50 72 VAL A O 1
ATOM 571 N N . TYR A 1 73 ? -14.388 6.983 0.936 1.00 75.12 73 TYR A N 1
ATOM 572 C CA . TYR A 1 73 ? -13.903 8.125 1.703 1.00 75.12 73 TYR A CA 1
ATOM 573 C C . TYR A 1 73 ? -14.740 9.384 1.447 1.00 75.12 73 TYR A C 1
ATOM 575 O O . TYR A 1 73 ? -15.175 10.031 2.396 1.00 75.12 73 TYR A O 1
ATOM 583 N N . GLN A 1 74 ? -15.029 9.707 0.184 1.00 71.44 74 GLN A N 1
ATOM 584 C CA . GLN A 1 74 ? -15.894 10.832 -0.178 1.00 71.44 74 GLN A CA 1
ATOM 585 C C . GLN A 1 74 ? -17.302 10.667 0.389 1.00 71.44 74 GLN A C 1
ATOM 587 O O . GLN A 1 74 ? -17.878 11.633 0.876 1.00 71.44 74 GLN A O 1
ATOM 592 N N . ARG A 1 75 ? -17.843 9.446 0.397 1.00 75.62 75 ARG A N 1
ATOM 593 C CA . ARG A 1 75 ? -19.137 9.160 1.018 1.00 75.62 75 ARG A CA 1
ATOM 594 C C . ARG A 1 75 ? -19.089 9.343 2.531 1.00 75.62 75 ARG A C 1
ATOM 596 O O . ARG A 1 75 ? -19.990 9.965 3.074 1.00 75.62 75 ARG A O 1
ATOM 603 N N . ALA A 1 76 ? -18.042 8.865 3.204 1.00 74.94 76 ALA A N 1
ATOM 604 C CA . ALA A 1 76 ? -17.849 9.096 4.636 1.00 74.94 76 ALA A CA 1
ATOM 605 C C . ALA A 1 76 ? -17.734 10.596 4.954 1.00 74.94 76 ALA A C 1
ATOM 607 O O . ALA A 1 76 ? -18.350 11.070 5.903 1.00 74.94 76 ALA A O 1
ATOM 608 N N . LYS A 1 77 ? -17.002 11.347 4.123 1.00 73.62 77 LYS A N 1
ATOM 609 C CA . LYS A 1 77 ? -16.895 12.806 4.214 1.00 73.62 77 LYS A CA 1
ATOM 610 C C . LYS A 1 77 ? -18.251 13.483 4.003 1.00 73.62 77 LYS A C 1
ATOM 612 O O . LYS A 1 77 ? -18.628 14.318 4.809 1.00 73.62 77 LYS A O 1
ATOM 617 N N . SER A 1 78 ? -19.001 13.082 2.980 1.00 74.25 78 SER A N 1
ATOM 618 C CA . SER A 1 78 ? -20.329 13.626 2.691 1.00 74.25 78 SER A CA 1
ATOM 619 C C . SER A 1 78 ? -21.328 13.333 3.811 1.00 74.25 78 SER A C 1
ATOM 621 O O . SER A 1 78 ? -22.060 14.231 4.206 1.00 74.25 78 SER A O 1
ATOM 623 N N . ILE A 1 79 ? -21.330 12.116 4.367 1.00 77.25 79 ILE A N 1
ATOM 624 C CA . ILE A 1 79 ? -22.147 11.764 5.538 1.00 77.25 79 ILE A CA 1
ATOM 625 C C . ILE A 1 79 ? -21.758 12.651 6.722 1.00 77.25 79 ILE A C 1
ATOM 627 O O . ILE A 1 79 ? -22.627 13.258 7.333 1.00 77.25 79 ILE A O 1
ATOM 631 N N . TYR A 1 80 ? -20.462 12.797 7.001 1.00 77.38 80 TYR A N 1
ATOM 632 C CA . TYR A 1 80 ? -19.990 13.654 8.085 1.00 77.38 80 TYR A CA 1
ATOM 633 C C . TYR A 1 80 ? -20.368 15.128 7.888 1.00 77.38 80 TYR A C 1
ATOM 635 O O . TYR A 1 80 ? -20.741 15.802 8.841 1.00 77.38 80 TYR A O 1
ATOM 643 N N . GLU A 1 81 ? -20.280 15.652 6.666 1.00 77.38 81 GLU A N 1
ATOM 644 C CA . GLU A 1 81 ? -20.603 17.048 6.366 1.00 77.38 81 GLU A CA 1
ATOM 645 C C . GLU A 1 81 ? -22.111 17.321 6.439 1.00 77.38 81 GLU A C 1
ATOM 647 O O . GLU A 1 81 ? -22.494 18.358 6.991 1.00 77.38 81 GLU A O 1
ATOM 652 N N . ASN A 1 82 ? -22.938 16.384 5.963 1.00 73.69 82 ASN A N 1
ATOM 653 C CA . ASN A 1 82 ? -24.384 16.548 5.801 1.00 73.69 82 ASN A CA 1
ATOM 654 C C . ASN A 1 82 ? -25.215 16.065 7.002 1.00 73.69 82 ASN A C 1
ATOM 656 O O . ASN A 1 82 ? -26.300 16.595 7.239 1.00 73.69 82 ASN A O 1
ATOM 660 N N . GLU A 1 83 ? -24.744 15.090 7.783 1.00 74.56 83 GLU A N 1
ATOM 661 C CA . GLU A 1 83 ? -25.461 14.629 8.974 1.00 74.56 83 GLU A CA 1
ATOM 662 C C . GLU A 1 83 ? -25.086 15.467 10.194 1.00 74.56 83 GLU A C 1
ATOM 664 O O . GLU A 1 83 ? -24.058 15.264 10.844 1.00 74.56 83 GLU A O 1
ATOM 669 N N . SER A 1 84 ? -25.975 16.395 10.559 1.00 62.25 84 SER A N 1
ATOM 670 C CA . SER A 1 84 ? -25.777 17.246 11.736 1.00 62.25 84 SER A CA 1
ATOM 671 C C . SER A 1 84 ? -25.677 16.445 13.041 1.00 62.25 84 SER A C 1
ATOM 673 O O . SER A 1 84 ? -25.107 16.956 13.996 1.00 62.25 84 SER A O 1
ATOM 675 N N . LEU A 1 85 ? -26.224 15.222 13.096 1.00 63.66 85 LEU A N 1
ATOM 676 C CA . LEU A 1 85 ? -26.240 14.370 14.291 1.00 63.66 85 LEU A CA 1
ATOM 677 C C . LEU A 1 85 ? -24.869 13.764 14.619 1.00 63.66 85 LEU A C 1
ATOM 679 O O . LEU A 1 85 ? -24.572 13.551 15.789 1.00 63.66 85 LEU A O 1
ATOM 683 N N . MET A 1 86 ? -24.019 13.517 13.617 1.00 67.81 86 MET A N 1
ATOM 684 C CA . MET A 1 86 ? -22.684 12.940 13.838 1.00 67.81 86 MET A CA 1
ATOM 685 C C . MET A 1 86 ? -21.671 13.953 14.383 1.00 67.81 86 MET A C 1
ATOM 687 O O . MET A 1 86 ? -20.611 13.560 14.863 1.00 67.81 86 MET A O 1
ATOM 691 N N . LYS A 1 87 ? -21.994 15.249 14.302 1.00 71.12 87 LYS A N 1
ATOM 692 C CA . LYS A 1 87 ? -21.180 16.346 14.845 1.00 71.12 87 LYS A CA 1
ATOM 693 C C . LYS A 1 87 ? -21.533 16.688 16.295 1.00 71.12 87 LYS A C 1
ATOM 695 O O . LYS A 1 87 ? -20.860 17.528 16.881 1.00 71.12 87 LYS A O 1
ATOM 700 N N . LEU A 1 88 ? -22.590 16.086 16.843 1.00 77.12 88 LEU A N 1
ATOM 701 C CA . LEU A 1 88 ? -23.020 16.312 18.221 1.00 77.12 88 LEU A CA 1
ATOM 702 C C . LEU A 1 88 ? -22.181 15.470 19.176 1.00 77.12 88 LEU A C 1
ATOM 704 O O . LEU A 1 88 ? -21.727 14.379 18.820 1.00 77.12 88 LEU A O 1
ATOM 708 N N . GLU A 1 89 ? -22.008 15.970 20.395 1.00 82.06 89 GLU A N 1
ATOM 709 C CA . GLU A 1 89 ? -21.364 15.205 21.454 1.00 82.06 89 GLU A CA 1
ATOM 710 C C . GLU A 1 89 ? -22.193 13.953 21.762 1.00 82.06 89 GLU A C 1
ATOM 712 O O . GLU A 1 89 ? -23.418 14.009 21.919 1.00 82.06 89 GLU A O 1
ATOM 717 N N . GLN A 1 90 ? -21.522 12.805 21.823 1.00 84.62 90 GLN A N 1
ATOM 718 C CA . GLN A 1 90 ? -22.132 11.540 22.203 1.00 84.62 90 GLN A CA 1
ATOM 719 C C . GLN A 1 90 ? -21.635 11.146 23.585 1.00 84.62 90 GLN A C 1
ATOM 721 O O . GLN A 1 90 ? -20.436 11.004 23.799 1.00 84.62 90 GLN A O 1
ATOM 726 N N . THR A 1 91 ? -22.569 10.953 24.508 1.00 85.94 91 THR A N 1
ATOM 727 C CA . THR A 1 91 ? -22.329 10.430 25.850 1.00 85.94 91 THR A CA 1
ATOM 728 C C . THR A 1 91 ? -22.783 8.979 25.913 1.00 85.94 91 THR A C 1
ATOM 730 O O . THR A 1 91 ? -23.949 8.671 25.647 1.00 85.94 91 THR A O 1
ATOM 733 N N . TYR A 1 92 ? -21.871 8.103 26.308 1.00 88.50 92 TYR A N 1
ATOM 734 C CA . TYR A 1 92 ? -22.105 6.688 26.539 1.00 88.50 92 TYR A CA 1
ATOM 735 C C . TYR A 1 92 ? -22.123 6.421 28.037 1.00 88.50 92 TYR A C 1
ATOM 737 O O . TYR A 1 92 ? -21.243 6.882 28.765 1.00 88.50 92 TYR A O 1
ATOM 745 N N . HIS A 1 93 ? -23.121 5.671 28.486 1.00 89.06 93 HIS A N 1
ATOM 746 C CA . HIS A 1 93 ? -23.259 5.250 29.870 1.00 89.06 93 HIS A CA 1
ATOM 747 C C . HIS A 1 93 ? -23.478 3.741 29.917 1.00 89.06 93 HIS A C 1
ATOM 749 O O . HIS A 1 93 ? -24.474 3.239 29.391 1.00 89.06 93 HIS A O 1
ATOM 755 N N . PHE A 1 94 ? -22.525 3.035 30.516 1.00 87.50 94 PHE A N 1
ATOM 756 C CA . PHE A 1 94 ? -22.553 1.588 30.685 1.00 87.50 94 PHE A CA 1
ATOM 757 C C . PHE A 1 94 ? -22.924 1.285 32.128 1.00 87.50 94 PHE A C 1
ATOM 759 O O . PHE A 1 94 ? -22.156 1.601 33.037 1.00 87.50 94 PHE A O 1
ATOM 766 N N . THR A 1 95 ? -24.098 0.686 32.313 1.00 86.19 95 THR A N 1
ATOM 767 C CA . THR A 1 95 ? -24.558 0.176 33.605 1.00 86.19 95 THR A CA 1
ATOM 768 C C . THR A 1 95 ? -24.601 -1.348 33.572 1.00 86.19 95 THR A C 1
ATOM 770 O O . THR A 1 95 ? -24.483 -1.980 32.516 1.00 86.19 95 THR A O 1
ATOM 773 N N . GLU A 1 96 ? -24.794 -1.969 34.735 1.00 82.69 96 GLU A N 1
ATOM 774 C CA . GLU A 1 96 ? -24.879 -3.431 34.833 1.00 82.69 96 GLU A CA 1
ATOM 775 C C . GLU A 1 96 ? -26.038 -4.036 34.023 1.00 82.69 96 GLU A C 1
ATOM 777 O O . GLU A 1 96 ? -25.937 -5.192 33.597 1.00 82.69 96 GLU A O 1
ATOM 782 N N . GLU A 1 97 ? -27.105 -3.266 33.799 1.00 82.50 97 GLU A N 1
ATOM 783 C CA . GLU A 1 97 ? -28.336 -3.714 33.139 1.00 82.50 97 GLU A CA 1
ATOM 784 C C . GLU A 1 97 ? -28.402 -3.298 31.664 1.00 82.50 97 GLU A C 1
ATOM 786 O O . GLU A 1 97 ? -28.902 -4.060 30.833 1.00 82.50 97 GLU A O 1
ATOM 791 N N . GLN A 1 98 ? -27.877 -2.118 31.312 1.00 87.69 98 GLN A N 1
ATOM 792 C CA . GLN A 1 98 ? -28.058 -1.560 29.974 1.00 87.69 98 GLN A CA 1
ATOM 793 C C . GLN A 1 98 ? -26.923 -0.641 29.512 1.00 87.69 98 GLN A C 1
ATOM 795 O O . GLN A 1 98 ? -26.173 -0.053 30.291 1.00 87.69 98 GLN A O 1
ATOM 800 N N . VAL A 1 99 ? -26.847 -0.464 28.196 1.00 88.38 99 VAL A N 1
ATOM 801 C CA . VAL A 1 99 ? -25.980 0.507 27.531 1.00 88.38 99 VAL A CA 1
ATOM 802 C C . VAL A 1 99 ? -26.838 1.661 27.031 1.00 88.38 99 VAL A C 1
ATOM 804 O O . VAL A 1 99 ? -27.685 1.491 26.156 1.00 88.38 99 VAL A O 1
ATOM 807 N N . THR A 1 100 ? -26.613 2.857 27.570 1.00 87.88 100 THR A N 1
ATOM 808 C CA . THR A 1 100 ? -27.298 4.078 27.132 1.00 87.88 100 THR A CA 1
ATOM 809 C C . THR A 1 100 ? -26.375 4.905 26.246 1.00 87.88 100 THR A C 1
ATOM 811 O O . THR A 1 100 ? -25.278 5.282 26.654 1.00 87.88 100 THR A O 1
ATOM 814 N N . VAL A 1 101 ? -26.839 5.233 25.042 1.00 87.62 101 VAL A N 1
ATOM 815 C CA . VAL A 1 101 ? -26.179 6.158 24.117 1.00 87.62 101 VAL A CA 1
ATOM 816 C C . VAL A 1 101 ? -27.041 7.406 24.003 1.00 87.62 101 VAL A C 1
ATOM 818 O O . VAL A 1 101 ? -28.163 7.361 23.497 1.00 87.62 101 VAL A O 1
ATOM 821 N N . SER A 1 102 ? -26.517 8.527 24.477 1.00 83.81 102 SER A N 1
ATOM 822 C CA . SER A 1 102 ? -27.181 9.828 24.419 1.00 83.81 102 SER A CA 1
ATOM 823 C C . SER A 1 102 ? -26.395 10.807 23.556 1.00 83.81 102 SER A C 1
ATOM 825 O O . SER A 1 102 ? -25.180 10.891 23.652 1.00 83.81 102 SER A O 1
ATOM 827 N N . SER A 1 103 ? -27.098 11.548 22.714 1.00 83.69 103 SER A N 1
ATOM 828 C CA . SER A 1 103 ? -26.629 12.765 22.058 1.00 83.69 103 SER A CA 1
ATOM 829 C C . SER A 1 103 ? -27.534 13.918 22.487 1.00 83.69 103 SER A C 1
ATOM 831 O O . SER A 1 103 ? -28.597 13.679 23.064 1.00 83.69 103 SER A O 1
ATOM 833 N N . GLU A 1 104 ? -27.184 15.155 22.136 1.00 80.25 104 GLU A N 1
ATOM 834 C CA . GLU A 1 104 ? -28.048 16.324 22.382 1.00 80.25 104 GLU A CA 1
ATOM 835 C C . GLU A 1 104 ? -29.482 16.164 21.838 1.00 80.25 104 GLU A C 1
ATOM 837 O O . GLU A 1 104 ? -30.398 16.844 22.292 1.00 80.25 104 GLU A O 1
ATOM 842 N N . ARG A 1 105 ? -29.697 15.278 20.855 1.00 79.31 105 ARG A N 1
ATOM 843 C CA . ARG A 1 105 ? -30.988 15.113 20.165 1.00 79.31 105 ARG A CA 1
ATOM 844 C C . ARG A 1 105 ? -31.612 13.728 20.289 1.00 79.31 105 ARG A C 1
ATOM 846 O O . ARG A 1 105 ? -32.719 13.527 19.799 1.00 79.31 105 ARG A O 1
ATOM 853 N N . SER A 1 106 ? -30.927 12.759 20.889 1.00 81.06 106 SER A N 1
ATOM 854 C CA . SER A 1 106 ? -31.418 11.380 20.937 1.00 81.06 106 SER A CA 1
ATOM 855 C C . SER A 1 106 ? -30.886 10.639 22.150 1.00 81.06 106 SER A C 1
ATOM 857 O O . SER A 1 106 ? -29.685 10.661 22.393 1.00 81.06 106 SER A O 1
ATOM 859 N N . ARG A 1 107 ? -31.736 9.879 22.836 1.00 87.00 107 ARG A N 1
ATOM 860 C CA . ARG A 1 107 ? -31.325 8.899 23.844 1.00 87.00 107 ARG A CA 1
ATOM 861 C C . ARG A 1 107 ? -31.796 7.527 23.393 1.00 87.00 107 ARG A C 1
ATOM 863 O O . ARG A 1 107 ? -32.968 7.362 23.077 1.00 87.00 107 ARG A O 1
ATOM 870 N N . THR A 1 108 ? -30.874 6.578 23.305 1.00 86.25 108 THR A N 1
ATOM 871 C CA . THR A 1 108 ? -31.174 5.185 22.965 1.00 86.25 108 THR A CA 1
ATOM 872 C C . THR A 1 108 ? -30.610 4.281 24.044 1.00 86.25 108 THR A C 1
ATOM 874 O O . THR A 1 108 ? -29.489 4.495 24.501 1.00 86.25 108 THR A O 1
ATOM 877 N N . GLU A 1 109 ? -31.384 3.285 24.443 1.00 89.56 109 GLU A N 1
ATOM 878 C CA . GLU A 1 109 ? -31.041 2.331 25.494 1.00 89.56 109 GLU A CA 1
ATOM 879 C C . GLU A 1 109 ? -31.043 0.932 24.880 1.00 89.56 109 GLU A C 1
ATOM 881 O O . GLU A 1 109 ? -31.933 0.600 24.097 1.00 89.56 109 GLU A O 1
ATOM 886 N N . TYR A 1 110 ? -30.009 0.150 25.181 1.00 87.69 110 TYR A N 1
ATOM 887 C CA . TYR A 1 110 ? -29.827 -1.209 24.683 1.00 87.69 110 TYR A CA 1
ATOM 888 C C . TYR A 1 110 ? -29.610 -2.152 25.860 1.00 87.69 110 TYR A C 1
ATOM 890 O O . TYR A 1 110 ? -28.722 -1.912 26.682 1.00 87.69 110 TYR A O 1
ATOM 898 N N . CYS A 1 111 ? -30.376 -3.238 25.924 1.00 87.75 111 CYS A N 1
ATOM 899 C CA . CYS A 1 111 ? -30.106 -4.320 26.862 1.00 87.75 111 CYS A CA 1
ATOM 900 C C . CYS A 1 111 ? -28.875 -5.110 26.399 1.00 87.75 111 CYS A C 1
ATOM 902 O O . CYS A 1 111 ? -28.638 -5.262 25.199 1.00 87.75 111 CYS A O 1
ATOM 904 N N . TRP A 1 112 ? -28.090 -5.633 27.345 1.00 85.31 112 TRP A N 1
ATOM 905 C CA . TRP A 1 112 ? -26.899 -6.430 27.021 1.00 85.31 112 TRP A CA 1
ATOM 906 C C . TRP A 1 112 ? -27.224 -7.660 26.158 1.00 85.31 112 TRP A C 1
ATOM 908 O O . TRP A 1 112 ? -26.432 -8.007 25.284 1.00 85.31 112 TRP A O 1
ATOM 918 N N . ASP A 1 113 ? -28.407 -8.253 26.344 1.00 84.06 113 ASP A N 1
ATOM 919 C CA . ASP A 1 113 ? -28.888 -9.418 25.587 1.00 84.06 113 ASP A CA 1
ATOM 920 C C . ASP A 1 113 ? -29.150 -9.123 24.095 1.00 84.06 113 ASP A C 1
ATOM 922 O O . ASP A 1 113 ? -29.111 -10.035 23.268 1.00 84.06 113 ASP A O 1
ATOM 926 N N . ASP A 1 114 ? -29.370 -7.856 23.722 1.00 83.50 114 ASP A N 1
ATOM 927 C CA . ASP A 1 114 ? -29.612 -7.447 22.329 1.00 83.50 114 ASP A CA 1
ATOM 928 C C . ASP A 1 114 ? -28.314 -7.269 21.526 1.00 83.50 114 ASP A C 1
ATOM 930 O O . ASP A 1 114 ? -28.327 -7.066 20.306 1.00 83.50 114 ASP A O 1
ATOM 934 N N . LEU A 1 115 ? -27.168 -7.306 22.203 1.00 86.56 115 LEU A N 1
ATOM 935 C CA . LEU A 1 115 ? -25.869 -7.060 21.601 1.00 86.56 115 LEU A CA 1
ATOM 936 C C . LEU A 1 115 ? -25.302 -8.369 21.031 1.00 86.56 115 LEU A C 1
ATOM 938 O O . LEU A 1 115 ? -25.167 -9.382 21.705 1.00 86.56 115 LEU A O 1
ATOM 942 N N . GLN A 1 116 ? -24.945 -8.348 19.749 1.00 83.50 116 GLN A N 1
ATOM 943 C CA . GLN A 1 116 ? -24.527 -9.527 18.984 1.00 83.50 116 GLN A CA 1
ATOM 944 C C . GLN A 1 116 ? -23.013 -9.747 18.957 1.00 83.50 116 GLN A C 1
ATOM 946 O O . GLN A 1 116 ? -22.558 -10.819 18.553 1.00 83.50 116 GLN A O 1
ATOM 951 N N . GLY A 1 117 ? -22.203 -8.745 19.308 1.00 81.12 117 GLY A N 1
ATOM 952 C CA . GLY A 1 117 ? -20.760 -8.953 19.345 1.00 81.12 117 GLY A CA 1
ATOM 953 C C . GLY A 1 117 ? -19.910 -7.719 19.582 1.00 81.12 117 GLY A C 1
ATOM 954 O O . GLY A 1 117 ? -20.353 -6.581 19.453 1.00 81.12 117 GLY A O 1
ATOM 955 N N . TYR A 1 118 ? -18.645 -7.988 19.879 1.00 86.12 118 TYR A N 1
ATOM 956 C CA . TYR A 1 118 ? -17.625 -7.008 20.218 1.00 86.12 118 TYR A CA 1
ATOM 957 C C . TYR A 1 118 ? -16.434 -7.122 19.266 1.00 86.12 118 TYR A C 1
ATOM 959 O O . TYR A 1 118 ? -15.914 -8.218 19.048 1.00 86.12 118 TYR A O 1
ATOM 967 N N . TYR A 1 119 ? -15.990 -5.995 18.708 1.00 81.69 119 TYR A N 1
ATOM 968 C CA . TYR A 1 119 ? -14.795 -5.922 17.871 1.00 81.69 119 TYR A CA 1
ATOM 969 C C . TYR A 1 119 ? -13.975 -4.681 18.203 1.00 81.69 119 TYR A C 1
ATOM 971 O O . TYR A 1 119 ? -14.499 -3.573 18.261 1.00 81.69 119 TYR A O 1
ATOM 979 N N . GLU A 1 120 ? -12.662 -4.847 18.311 1.00 80.38 120 GLU A N 1
ATOM 980 C CA . GLU A 1 120 ? -11.726 -3.727 18.375 1.00 80.38 120 GLU A CA 1
ATOM 981 C C . GLU A 1 120 ? -11.045 -3.528 17.028 1.00 80.38 120 GLU A C 1
ATOM 983 O O . GLU A 1 120 ? -10.616 -4.484 16.381 1.00 80.38 120 GLU A O 1
ATOM 988 N N . VAL A 1 121 ? -10.951 -2.275 16.585 1.00 77.31 121 VAL A N 1
ATOM 989 C CA . VAL A 1 121 ? -10.349 -1.914 15.301 1.00 77.31 121 VAL A CA 1
ATOM 990 C C . VAL A 1 121 ? -9.512 -0.656 15.470 1.00 77.31 121 VAL A C 1
ATOM 992 O O . VAL A 1 121 ? -10.041 0.454 15.449 1.00 77.31 121 VAL A O 1
ATOM 995 N N . LYS A 1 122 ? -8.185 -0.815 15.557 1.00 74.62 122 LYS A N 1
ATOM 996 C CA . LYS A 1 122 ? -7.228 0.288 15.761 1.00 74.62 122 LYS A CA 1
ATOM 997 C C . LYS A 1 122 ? -7.633 1.168 16.957 1.00 74.62 122 LYS A C 1
ATOM 999 O O . LYS A 1 122 ? -7.435 0.774 18.099 1.00 74.62 122 LYS A O 1
ATOM 1004 N N . ASN A 1 123 ? -8.258 2.312 16.671 1.00 81.38 123 ASN A N 1
ATOM 1005 C CA . ASN A 1 123 ? -8.645 3.345 17.628 1.00 81.38 123 ASN A CA 1
ATOM 1006 C C . ASN A 1 123 ? -10.153 3.328 17.925 1.00 81.38 123 ASN A C 1
ATOM 1008 O O . ASN A 1 123 ? -10.656 4.294 18.485 1.00 81.38 123 ASN A O 1
ATOM 1012 N N . LEU A 1 124 ? -10.879 2.283 17.518 1.00 85.19 124 LEU A N 1
ATOM 1013 C CA . LEU A 1 124 ? -12.323 2.150 17.706 1.00 85.19 124 LEU A CA 1
ATOM 1014 C C . LEU A 1 124 ? -12.658 0.856 18.443 1.00 85.19 124 LEU A C 1
ATOM 1016 O O . LEU A 1 124 ? -12.081 -0.198 18.167 1.00 85.19 124 LEU A O 1
ATOM 1020 N N . ILE A 1 125 ? -13.648 0.947 19.317 1.00 88.19 125 ILE A N 1
ATOM 1021 C CA . ILE A 1 125 ? -14.379 -0.168 19.901 1.00 88.19 125 ILE A CA 1
ATOM 1022 C C . ILE A 1 125 ? -15.751 -0.206 19.222 1.00 88.19 125 ILE A C 1
ATOM 1024 O O . ILE A 1 125 ? -16.439 0.811 19.131 1.00 88.19 125 ILE A O 1
ATOM 1028 N N . LEU A 1 126 ? -16.128 -1.369 18.699 1.00 87.44 126 LEU A N 1
ATOM 1029 C CA . LEU A 1 126 ? -17.371 -1.596 17.971 1.00 87.44 126 LEU A CA 1
ATOM 1030 C C . LEU A 1 126 ? -18.202 -2.640 18.710 1.00 87.44 126 LEU A C 1
ATOM 1032 O O . LEU A 1 126 ? -17.827 -3.812 18.761 1.00 87.44 126 LEU A O 1
ATOM 1036 N N . ILE A 1 127 ? -19.349 -2.223 19.233 1.00 89.12 127 ILE A N 1
ATOM 1037 C CA . ILE A 1 127 ? -20.316 -3.120 19.871 1.00 89.12 127 ILE A CA 1
ATOM 1038 C C . ILE A 1 127 ? -21.509 -3.249 18.928 1.00 89.12 127 ILE A C 1
ATOM 1040 O O . ILE A 1 127 ? -22.257 -2.299 18.711 1.00 89.12 127 ILE A O 1
ATOM 1044 N N . TYR A 1 128 ? -21.661 -4.406 18.296 1.00 85.81 128 TYR A N 1
ATOM 1045 C CA . TYR A 1 128 ? -22.702 -4.640 17.304 1.00 85.81 128 TYR A CA 1
ATOM 1046 C C . TYR A 1 128 ? -24.018 -4.997 17.978 1.00 85.81 128 TYR A C 1
ATOM 1048 O O . TYR A 1 128 ? -24.091 -5.958 18.731 1.00 85.81 128 TYR A O 1
ATOM 1056 N N . ILE A 1 129 ? -25.068 -4.264 17.626 1.00 86.06 129 ILE A N 1
ATOM 1057 C CA . ILE A 1 129 ? -26.459 -4.581 17.981 1.00 86.06 129 ILE A CA 1
ATOM 1058 C C . ILE A 1 129 ? -27.060 -5.508 16.911 1.00 86.06 129 ILE A C 1
ATOM 1060 O O . ILE A 1 129 ? -27.896 -6.360 17.164 1.00 86.06 129 ILE A O 1
ATOM 1064 N N . SER A 1 130 ? -26.627 -5.350 15.658 1.00 81.31 130 SER A N 1
ATOM 1065 C CA . SER A 1 130 ? -27.038 -6.198 14.533 1.00 81.31 130 SER A CA 1
ATOM 1066 C C . SER A 1 130 ? -25.910 -6.298 13.515 1.00 81.31 130 SER A C 1
ATOM 1068 O O . SER A 1 130 ? -24.924 -5.586 13.625 1.00 81.31 130 SER A O 1
ATOM 1070 N N . LYS A 1 131 ? -26.070 -7.073 12.436 1.00 72.94 131 LYS A N 1
ATOM 1071 C CA . LYS A 1 131 ? -25.077 -7.153 11.341 1.00 72.94 131 LYS A CA 1
ATOM 1072 C C . LYS A 1 131 ? -24.716 -5.806 10.689 1.00 72.94 131 LYS A C 1
ATOM 1074 O O . LYS A 1 131 ? -23.707 -5.735 9.991 1.00 72.94 131 LYS A O 1
ATOM 1079 N N . VAL A 1 132 ? -25.550 -4.774 10.853 1.00 69.56 132 VAL A N 1
ATOM 1080 C CA . VAL A 1 132 ? -25.419 -3.482 10.150 1.00 69.56 132 VAL A CA 1
ATOM 1081 C C . VAL A 1 132 ? -25.304 -2.294 11.110 1.00 69.56 132 VAL A C 1
ATOM 1083 O O . VAL A 1 132 ? -24.754 -1.264 10.730 1.00 69.56 132 VAL A O 1
ATOM 1086 N N . LYS A 1 133 ? -25.790 -2.420 12.352 1.00 80.00 133 LYS A N 1
ATOM 1087 C CA . LYS A 1 133 ? -25.732 -1.355 13.363 1.00 80.00 133 LYS A CA 1
ATOM 1088 C C . LYS A 1 133 ? -24.735 -1.708 14.459 1.00 80.00 133 LYS A C 1
ATOM 1090 O O . LYS A 1 133 ? -24.861 -2.760 15.087 1.00 80.00 133 LYS A O 1
ATOM 1095 N N . ALA A 1 134 ? -23.800 -0.797 14.704 1.00 85.94 134 ALA A N 1
ATOM 1096 C CA . ALA A 1 134 ? -22.838 -0.883 15.789 1.00 85.94 134 ALA A CA 1
ATOM 1097 C C . ALA A 1 134 ? -22.783 0.434 16.561 1.00 85.94 134 ALA A C 1
ATOM 1099 O O . ALA A 1 134 ? -22.875 1.512 15.974 1.00 85.94 134 ALA A O 1
ATOM 1100 N N . ILE A 1 135 ? -22.602 0.315 17.868 1.00 87.31 135 ILE A N 1
ATOM 1101 C CA . ILE A 1 135 ? -22.184 1.384 18.761 1.00 87.31 135 ILE A CA 1
ATOM 1102 C C . ILE A 1 135 ? -20.682 1.576 18.528 1.00 87.31 135 ILE A C 1
ATOM 1104 O O . ILE A 1 135 ? -19.914 0.614 18.612 1.00 87.31 135 ILE A O 1
ATOM 1108 N N . VAL A 1 136 ? -20.276 2.794 18.168 1.00 88.19 136 VAL A N 1
ATOM 1109 C CA . VAL A 1 136 ? -18.906 3.117 17.750 1.00 88.19 136 VAL A CA 1
ATOM 1110 C C . VAL A 1 136 ? -18.284 4.020 18.795 1.00 88.19 136 VAL A C 1
ATOM 1112 O O . VAL A 1 136 ? -18.665 5.178 18.909 1.00 88.19 136 VAL A O 1
ATOM 1115 N N . ILE A 1 137 ? -17.310 3.498 19.528 1.00 89.00 137 ILE A N 1
ATOM 1116 C CA . ILE A 1 137 ? -16.686 4.209 20.639 1.00 89.00 137 ILE A CA 1
ATOM 1117 C C . ILE A 1 137 ? -15.213 4.415 20.296 1.00 89.00 137 ILE A C 1
ATOM 1119 O O . ILE A 1 137 ? -14.442 3.450 20.260 1.00 89.00 137 ILE A O 1
ATOM 1123 N N . PRO A 1 138 ? -14.785 5.647 20.003 1.00 87.50 138 PRO A N 1
ATOM 1124 C CA . PRO A 1 138 ? -13.376 5.924 19.822 1.00 87.50 138 PRO A CA 1
ATOM 1125 C C . PRO A 1 138 ? -12.589 5.752 21.123 1.00 87.50 138 PRO A C 1
ATOM 1127 O O . PRO A 1 138 ? -12.969 6.259 22.173 1.00 87.50 138 PRO A O 1
ATOM 1130 N N . LYS A 1 139 ? -11.433 5.087 21.044 1.00 85.56 139 LYS A N 1
ATOM 1131 C CA . LYS A 1 139 ? -10.531 4.864 22.186 1.00 85.56 139 LYS A CA 1
ATOM 1132 C C . LYS A 1 139 ? -9.982 6.165 22.783 1.00 85.56 139 LYS A C 1
ATOM 1134 O O . LYS A 1 139 ? -9.564 6.178 23.927 1.00 85.56 139 LYS A O 1
ATOM 1139 N N . HIS A 1 140 ? -10.003 7.261 22.026 1.00 84.69 140 HIS A N 1
ATOM 1140 C CA . HIS A 1 140 ? -9.560 8.569 22.511 1.00 84.69 140 HIS A CA 1
ATOM 1141 C C . HIS A 1 140 ? -10.601 9.289 23.389 1.00 84.69 140 HIS A C 1
ATOM 1143 O O . HIS A 1 140 ? -10.336 10.405 23.820 1.00 84.69 140 HIS A O 1
ATOM 1149 N N . PHE A 1 141 ? -11.778 8.693 23.626 1.00 85.44 141 PHE A N 1
ATOM 1150 C CA . PHE A 1 141 ? -12.760 9.214 24.589 1.00 85.44 141 PHE A CA 1
ATOM 1151 C C . PHE A 1 141 ? -12.408 8.844 26.037 1.00 85.44 141 PHE A C 1
ATOM 1153 O O . PHE A 1 141 ? -12.953 9.432 26.965 1.00 85.44 141 PHE A O 1
ATOM 1160 N N . PHE A 1 142 ? -11.515 7.871 26.234 1.00 85.06 142 PHE A N 1
ATOM 1161 C CA . PHE A 1 142 ? -11.065 7.442 27.555 1.00 85.06 142 PHE A CA 1
ATOM 1162 C C . PHE A 1 142 ? -9.885 8.300 28.001 1.00 85.06 142 PHE A C 1
ATOM 1164 O O . PHE A 1 142 ? -8.977 8.566 27.209 1.00 85.06 142 PHE A O 1
ATOM 1171 N N . SER A 1 143 ? -9.895 8.722 29.266 1.00 79.62 143 SER A N 1
ATOM 1172 C CA . SER A 1 143 ? -8.812 9.544 29.827 1.00 79.62 143 SER A CA 1
ATOM 1173 C C . SER A 1 143 ? -7.653 8.690 30.344 1.00 79.62 143 SER A C 1
ATOM 1175 O O . SER A 1 143 ? -6.522 9.166 30.419 1.00 79.62 143 SER A O 1
ATOM 1177 N N . SER A 1 144 ? -7.929 7.426 30.679 1.00 82.44 144 SER A N 1
ATOM 1178 C CA . SER A 1 144 ? -6.948 6.448 31.150 1.00 82.44 144 SER A CA 1
ATOM 1179 C C . SER A 1 144 ? -7.139 5.097 30.460 1.00 82.44 144 SER A C 1
ATOM 1181 O O . SER A 1 144 ? -8.265 4.678 30.181 1.00 82.44 144 SER A O 1
ATOM 1183 N N . GLN A 1 145 ? -6.036 4.379 30.243 1.00 79.88 145 GLN A N 1
ATOM 1184 C CA . GLN A 1 145 ? -6.064 3.001 29.756 1.00 79.88 145 GLN A CA 1
ATOM 1185 C C . GLN A 1 145 ? -6.799 2.058 30.725 1.00 79.88 145 GLN A C 1
ATOM 1187 O O . GLN A 1 145 ? -7.407 1.076 30.294 1.00 79.88 145 GLN A O 1
ATOM 1192 N N . ASP A 1 146 ? -6.814 2.375 32.021 1.00 82.44 146 ASP A N 1
ATOM 1193 C CA . ASP A 1 146 ? -7.538 1.589 33.022 1.00 82.44 146 ASP A CA 1
ATOM 1194 C C . ASP A 1 146 ? -9.054 1.610 32.782 1.00 82.44 146 ASP A C 1
ATOM 1196 O O . ASP A 1 146 ? -9.700 0.567 32.874 1.00 82.44 146 ASP A O 1
ATOM 1200 N N . GLU A 1 147 ? -9.624 2.757 32.391 1.00 83.06 147 GLU A N 1
ATOM 1201 C CA . GLU A 1 147 ? -11.053 2.874 32.049 1.00 83.06 147 GLU A CA 1
ATOM 1202 C C . GLU A 1 147 ? -11.396 2.035 30.811 1.00 83.06 147 GLU A C 1
ATOM 1204 O O . GLU A 1 147 ? -12.437 1.376 30.750 1.00 83.06 147 GLU A O 1
ATOM 1209 N N . LEU A 1 148 ? -10.489 2.013 29.831 1.00 84.94 148 LEU A N 1
ATOM 1210 C CA . LEU A 1 148 ? -10.640 1.212 28.621 1.00 84.94 148 LEU A CA 1
ATOM 1211 C C . LEU A 1 148 ? -10.597 -0.291 28.935 1.00 84.94 148 LEU A C 1
ATOM 1213 O O . LEU A 1 148 ? -11.414 -1.058 28.417 1.00 84.94 148 LEU A O 1
ATOM 1217 N N . ASN A 1 149 ? -9.687 -0.712 29.814 1.00 85.00 149 ASN A N 1
ATOM 1218 C CA . ASN A 1 149 ? -9.594 -2.097 30.273 1.00 85.00 149 ASN A CA 1
ATOM 1219 C C . ASN A 1 149 ? -10.815 -2.508 31.109 1.00 85.00 149 ASN A C 1
ATOM 1221 O O . ASN A 1 149 ? -11.323 -3.617 30.938 1.00 85.00 149 ASN A O 1
ATOM 1225 N N . GLN A 1 150 ? -11.333 -1.618 31.959 1.00 85.06 150 GLN A N 1
ATOM 1226 C CA . GLN A 1 150 ? -12.563 -1.856 32.717 1.00 85.06 150 GLN A CA 1
ATOM 1227 C C . GLN A 1 150 ? -13.768 -2.061 31.794 1.00 85.06 150 GLN A C 1
ATOM 1229 O O . GLN A 1 150 ? -14.505 -3.035 31.960 1.00 85.06 150 GLN A O 1
ATOM 1234 N N . LEU A 1 151 ? -13.938 -1.205 30.778 1.00 85.56 151 LEU A N 1
ATOM 1235 C CA . LEU A 1 151 ? -15.006 -1.378 29.793 1.00 85.56 151 LEU A CA 1
ATOM 1236 C C . LEU A 1 151 ? -14.852 -2.701 29.036 1.00 85.56 151 LEU A C 1
ATOM 1238 O O . LEU A 1 151 ? -15.828 -3.428 28.857 1.00 85.56 151 LEU A O 1
ATOM 1242 N N . ARG A 1 152 ? -13.630 -3.035 28.611 1.00 86.06 152 ARG A N 1
ATOM 1243 C CA . ARG A 1 152 ? -13.342 -4.295 27.920 1.00 86.06 152 ARG A CA 1
ATOM 1244 C C . ARG A 1 152 ? -13.768 -5.498 28.760 1.00 86.06 152 ARG A C 1
ATOM 1246 O O . ARG A 1 152 ? -14.459 -6.370 28.239 1.00 86.06 152 ARG A O 1
ATOM 1253 N N . HIS A 1 153 ? -13.397 -5.528 30.038 1.00 85.31 153 HIS A N 1
ATOM 1254 C CA . HIS A 1 153 ? -13.786 -6.605 30.948 1.00 85.31 153 HIS A CA 1
ATOM 1255 C C . HIS A 1 153 ? -15.304 -6.682 31.141 1.00 85.31 153 HIS A C 1
ATOM 1257 O O . HIS A 1 153 ? -15.871 -7.766 31.012 1.00 85.31 153 HIS A O 1
ATOM 1263 N N . MET A 1 154 ? -15.971 -5.545 31.359 1.00 84.88 154 MET A N 1
ATOM 1264 C CA . MET A 1 154 ? -17.428 -5.490 31.523 1.00 84.88 154 MET A CA 1
ATOM 1265 C C . MET A 1 154 ? -18.162 -6.039 30.291 1.00 84.88 154 MET A C 1
ATOM 1267 O O . MET A 1 154 ? -19.059 -6.874 30.405 1.00 84.88 154 MET A O 1
ATOM 1271 N N . VAL A 1 155 ? -17.755 -5.606 29.097 1.00 86.00 155 VAL A N 1
ATOM 1272 C CA . VAL A 1 155 ? -18.372 -6.028 27.835 1.00 86.00 155 VAL A CA 1
ATOM 1273 C C . VAL A 1 155 ? -18.125 -7.519 27.571 1.00 86.00 155 VAL A C 1
ATOM 1275 O O . VAL A 1 155 ? -19.028 -8.213 27.108 1.00 86.00 155 VAL A O 1
ATOM 1278 N N . GLN A 1 156 ? -16.932 -8.031 27.895 1.00 82.31 156 GLN A N 1
ATOM 1279 C CA . GLN A 1 156 ? -16.593 -9.455 27.765 1.00 82.31 156 GLN A CA 1
ATOM 1280 C C . GLN A 1 156 ? -17.434 -10.342 28.685 1.00 82.31 156 GLN A C 1
ATOM 1282 O O . GLN A 1 156 ? -17.947 -11.370 28.240 1.00 82.31 156 GLN A O 1
ATOM 1287 N N . GLU A 1 157 ? -17.591 -9.940 29.946 1.00 84.56 157 GLU A N 1
ATOM 1288 C CA . GLU A 1 157 ? -18.380 -10.679 30.930 1.00 84.56 157 GLU A CA 1
ATOM 1289 C C . GLU A 1 157 ? -19.853 -10.759 30.510 1.00 84.56 157 GLU A C 1
ATOM 1291 O O . GLU A 1 157 ? -20.455 -11.835 30.524 1.00 84.56 157 GLU A O 1
ATOM 1296 N N . LYS A 1 158 ? -20.422 -9.630 30.073 1.00 83.00 158 LYS A N 1
ATOM 1297 C CA . LYS A 1 158 ? -21.850 -9.524 29.749 1.00 83.00 158 LYS A CA 1
ATOM 1298 C C . LYS A 1 158 ? -22.223 -10.205 28.436 1.00 83.00 158 LYS A C 1
ATOM 1300 O O . LYS A 1 158 ? -23.272 -10.834 28.363 1.00 83.00 158 LYS A O 1
ATOM 1305 N N . LEU A 1 159 ? -21.368 -10.137 27.416 1.00 80.06 159 LEU A N 1
ATOM 1306 C CA . LEU A 1 159 ? -21.671 -10.735 26.114 1.00 80.06 159 LEU A CA 1
ATOM 1307 C C . LEU A 1 159 ? -21.473 -12.258 26.076 1.00 80.06 159 LEU A C 1
ATOM 1309 O O . LEU A 1 159 ? -21.977 -12.892 25.155 1.00 80.06 159 LEU A O 1
ATOM 1313 N N . LYS A 1 160 ? -20.727 -12.868 27.015 1.00 67.44 160 LYS A N 1
ATOM 1314 C CA . LYS A 1 160 ? -20.299 -14.289 26.936 1.00 67.44 160 LYS A CA 1
ATOM 1315 C C . LYS A 1 160 ? -19.708 -14.668 25.562 1.00 67.44 160 LYS A C 1
ATOM 1317 O O . LYS A 1 160 ? -19.742 -15.828 25.153 1.00 67.44 160 LYS A O 1
ATOM 1322 N N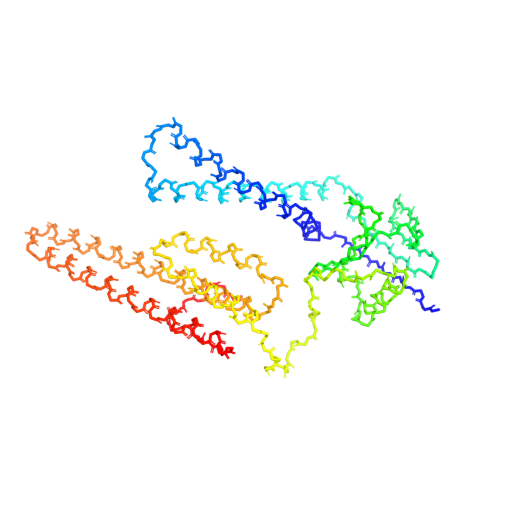 . VAL A 1 161 ? -19.209 -13.682 24.814 1.00 57.84 161 VAL A N 1
ATOM 1323 C CA . VAL A 1 161 ? -18.747 -13.841 23.434 1.00 57.84 161 VAL A CA 1
ATOM 1324 C C . VAL A 1 161 ? -17.281 -14.253 23.461 1.00 57.84 161 VAL A C 1
ATOM 1326 O O . VAL A 1 161 ? -16.436 -13.534 23.994 1.00 57.84 161 VAL A O 1
ATOM 1329 N N . GLU A 1 162 ? -16.961 -15.379 22.818 1.00 47.19 162 GLU A N 1
ATOM 1330 C CA . GLU A 1 162 ? -15.589 -15.668 22.404 1.00 47.19 162 GLU A CA 1
ATOM 1331 C C . GLU A 1 162 ? -15.109 -14.531 21.502 1.00 47.19 162 GLU A C 1
ATOM 1333 O O . GLU A 1 162 ? -15.659 -14.286 20.423 1.00 47.19 162 GLU A O 1
ATOM 1338 N N . ILE A 1 163 ? -14.078 -13.818 21.953 1.00 50.09 163 ILE A N 1
ATOM 1339 C CA . ILE A 1 163 ? -13.422 -12.769 21.179 1.00 50.09 163 ILE A CA 1
ATOM 1340 C C . ILE A 1 163 ? -13.027 -13.387 19.844 1.00 50.09 163 ILE A C 1
ATOM 1342 O O . ILE A 1 163 ? -12.104 -14.193 19.783 1.00 50.09 163 ILE A O 1
ATOM 1346 N N . LYS A 1 164 ? -13.687 -13.001 18.750 1.00 43.03 164 LYS A N 1
ATOM 1347 C CA . LYS A 1 164 ? -13.156 -13.284 17.421 1.00 43.03 164 LYS A CA 1
ATOM 1348 C C . LYS A 1 164 ? -12.030 -12.274 17.233 1.00 43.03 164 LYS A C 1
ATOM 1350 O O . LYS A 1 164 ? -12.338 -11.095 17.054 1.00 43.03 164 LYS A O 1
ATOM 1355 N N . PRO A 1 165 ? -10.746 -12.666 17.320 1.00 39.94 165 PRO A N 1
ATOM 1356 C CA . PRO A 1 165 ? -9.666 -11.698 17.366 1.00 39.94 165 PRO A CA 1
ATOM 1357 C C . PRO A 1 165 ? -9.578 -11.016 16.002 1.00 39.94 165 PRO A C 1
ATOM 1359 O O . PRO A 1 165 ? -8.982 -11.527 15.055 1.00 39.94 165 PRO A O 1
ATOM 1362 N N . SER A 1 166 ? -10.199 -9.847 15.866 1.00 46.50 166 SER A N 1
ATOM 1363 C CA . SER A 1 166 ? -10.001 -8.982 14.715 1.00 46.50 166 SER A CA 1
ATOM 1364 C C . SER A 1 166 ? -8.910 -7.972 15.035 1.00 46.50 166 SER A C 1
ATOM 1366 O O . SER A 1 166 ? -9.179 -6.793 15.169 1.00 46.50 166 SER A O 1
ATOM 1368 N N . ILE A 1 167 ? -7.671 -8.463 15.107 1.00 43.88 167 ILE A N 1
ATOM 1369 C CA . ILE A 1 167 ? -6.430 -7.691 14.944 1.00 43.88 167 ILE A CA 1
ATOM 1370 C C . ILE A 1 167 ? -6.390 -6.372 15.747 1.00 43.88 167 ILE A C 1
ATOM 1372 O O . ILE A 1 167 ? -6.444 -5.303 15.145 1.00 43.88 167 ILE A O 1
ATOM 1376 N N . VAL A 1 168 ? -6.224 -6.447 17.071 1.00 43.28 168 VAL A N 1
ATOM 1377 C CA . VAL A 1 168 ? -5.544 -5.409 17.870 1.00 43.28 168 VAL A CA 1
ATOM 1378 C C . VAL A 1 168 ? -4.841 -6.093 19.054 1.00 43.28 168 VAL A C 1
ATOM 1380 O O . VAL A 1 168 ? -5.503 -6.690 19.897 1.00 43.28 168 VAL A O 1
ATOM 1383 N N . LYS A 1 169 ? -3.500 -6.044 19.077 1.00 36.81 169 LYS A N 1
ATOM 1384 C CA . LYS A 1 169 ? -2.691 -6.064 20.308 1.00 36.81 169 LYS A CA 1
ATOM 1385 C C . LYS A 1 169 ? -2.597 -4.609 20.767 1.00 36.81 169 LYS A C 1
ATOM 1387 O O . LYS A 1 169 ? -2.410 -3.738 19.918 1.00 36.81 169 LYS A O 1
ATOM 1392 N N . ASP A 1 170 ? -2.783 -4.373 22.058 1.00 40.75 170 ASP A N 1
ATOM 1393 C CA . ASP A 1 170 ? -2.807 -3.036 22.644 1.00 40.75 170 ASP A CA 1
ATOM 1394 C C . ASP A 1 170 ? -1.489 -2.284 22.459 1.00 40.75 170 ASP A C 1
ATOM 1396 O O . ASP A 1 170 ? -0.401 -2.825 22.656 1.00 40.75 170 ASP A O 1
ATOM 1400 N N . ASP A 1 171 ? -1.638 -1.026 22.059 1.00 39.03 171 ASP A N 1
ATOM 1401 C CA . ASP A 1 171 ? -0.597 -0.019 21.914 1.00 39.03 171 ASP A CA 1
ATOM 1402 C C . ASP A 1 171 ? -0.440 0.698 23.260 1.00 39.03 171 ASP A C 1
ATOM 1404 O O . ASP A 1 171 ? -0.978 1.777 23.468 1.00 39.03 171 ASP A O 1
ATOM 1408 N N . GLU A 1 172 ? 0.239 0.043 24.200 1.00 37.62 172 GLU A N 1
ATOM 1409 C CA . GLU A 1 172 ? 0.862 0.677 25.363 1.00 37.62 172 GLU A CA 1
ATOM 1410 C C . GLU A 1 172 ? 2.093 -0.144 25.757 1.00 37.62 172 GLU A C 1
ATOM 1412 O O . GLU A 1 172 ? 2.015 -1.112 26.506 1.00 37.62 172 GLU A O 1
ATOM 1417 N N . THR A 1 173 ? 3.237 0.185 25.155 1.00 32.59 173 THR A N 1
ATOM 1418 C CA . THR A 1 173 ? 4.601 0.062 25.720 1.00 32.59 173 THR A CA 1
ATOM 1419 C C . THR A 1 173 ? 5.615 0.486 24.657 1.00 32.59 173 THR A C 1
ATOM 1421 O O . THR A 1 173 ? 6.480 -0.268 24.209 1.00 32.59 173 THR A O 1
ATOM 1424 N N . THR A 1 174 ? 5.553 1.755 24.245 1.00 39.44 174 THR A N 1
ATOM 1425 C CA . THR A 1 174 ? 6.704 2.348 23.561 1.00 39.44 174 THR A CA 1
ATOM 1426 C C . THR A 1 174 ? 7.761 2.667 24.613 1.00 39.44 174 THR A C 1
ATOM 1428 O O . THR A 1 174 ? 7.608 3.640 25.348 1.00 39.44 174 THR A O 1
ATOM 1431 N N . LYS A 1 175 ? 8.830 1.854 24.612 1.00 36.00 175 LYS A N 1
ATOM 1432 C CA . LYS A 1 175 ? 10.146 1.979 25.285 1.00 36.00 175 LYS A CA 1
ATOM 1433 C C . LYS A 1 175 ? 10.383 0.887 26.335 1.00 36.00 175 LYS A C 1
ATOM 1435 O O . LYS A 1 175 ? 10.224 1.122 27.524 1.00 36.00 175 LYS A O 1
ATOM 1440 N N . GLY A 1 176 ? 10.832 -0.290 25.892 1.00 34.56 176 GLY A N 1
ATOM 1441 C CA . GLY A 1 176 ? 11.429 -1.261 26.818 1.00 34.56 176 GLY A CA 1
ATOM 1442 C C . GLY A 1 176 ? 11.599 -2.697 26.326 1.00 34.56 176 GLY A C 1
ATOM 1443 O O . GLY A 1 176 ? 12.443 -3.395 26.870 1.00 34.56 176 GLY A O 1
ATOM 1444 N N . HIS A 1 177 ? 10.873 -3.143 25.298 1.00 36.03 177 HIS A N 1
ATOM 1445 C CA . HIS A 1 177 ? 10.967 -4.526 24.813 1.00 36.03 177 HIS A CA 1
ATOM 1446 C C . HIS A 1 177 ? 11.468 -4.604 23.370 1.00 36.03 177 HIS A C 1
ATOM 1448 O O . HIS A 1 177 ? 10.732 -4.940 22.442 1.00 36.03 177 HIS A O 1
ATOM 1454 N N . ASP A 1 178 ? 12.762 -4.339 23.189 1.00 41.03 178 ASP A N 1
ATOM 1455 C CA . ASP A 1 178 ? 13.489 -5.105 22.182 1.00 41.03 178 ASP A CA 1
ATOM 1456 C C . ASP A 1 178 ? 13.466 -6.573 22.647 1.00 41.03 178 ASP A C 1
ATOM 1458 O O . ASP A 1 178 ? 13.836 -6.876 23.776 1.00 41.03 178 ASP A O 1
ATOM 1462 N N . GLU A 1 179 ? 12.976 -7.459 21.775 1.00 47.50 179 GLU A N 1
ATOM 1463 C CA . GLU A 1 179 ? 12.920 -8.927 21.934 1.00 47.50 179 GLU A CA 1
ATOM 1464 C C . GLU A 1 179 ? 11.678 -9.556 22.597 1.00 47.50 179 GLU A C 1
ATOM 1466 O O . GLU A 1 179 ? 11.750 -10.672 23.107 1.00 47.50 179 GLU A O 1
ATOM 1471 N N . ALA A 1 180 ? 10.485 -8.963 22.470 1.00 51.00 180 ALA A N 1
ATOM 1472 C CA . ALA A 1 180 ? 9.287 -9.814 22.465 1.00 51.00 180 ALA A CA 1
ATOM 1473 C C . ALA A 1 180 ? 9.425 -10.828 21.311 1.00 51.00 180 ALA A C 1
ATOM 1475 O O . ALA A 1 180 ? 9.608 -10.433 20.153 1.00 51.00 180 ALA A O 1
ATOM 1476 N N . GLU A 1 181 ? 9.408 -12.125 21.629 1.00 61.12 181 GLU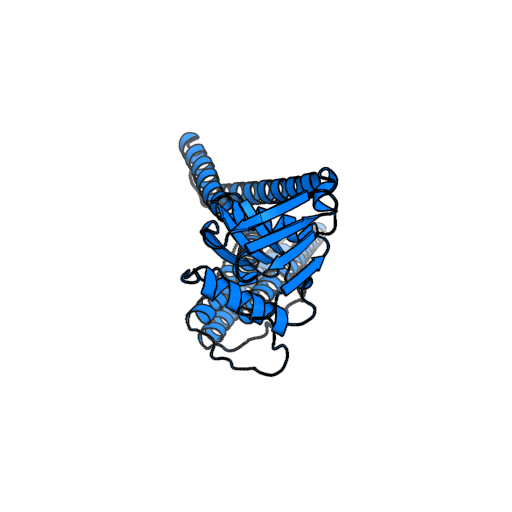 A N 1
ATOM 1477 C CA . GLU A 1 181 ? 9.695 -13.212 20.693 1.00 61.12 181 GLU A CA 1
ATOM 1478 C C . GLU A 1 181 ? 8.838 -13.077 19.423 1.00 61.12 181 GLU A C 1
ATOM 1480 O O . GLU A 1 181 ? 7.618 -13.254 19.427 1.00 61.12 181 GLU A O 1
ATOM 1485 N N . LYS A 1 182 ? 9.483 -12.704 18.310 1.00 79.50 182 LYS A N 1
ATOM 1486 C CA . LYS A 1 182 ? 8.809 -12.513 17.020 1.00 79.50 182 LYS A CA 1
ATOM 1487 C C . LYS A 1 182 ? 8.208 -13.842 16.610 1.00 79.50 182 LYS A C 1
ATOM 1489 O O . LYS A 1 182 ? 8.960 -14.802 16.403 1.00 79.50 182 LYS A O 1
ATOM 1494 N N . THR A 1 183 ? 6.889 -13.892 16.449 1.00 85.62 183 THR A N 1
ATOM 1495 C CA . THR A 1 183 ? 6.221 -15.129 16.044 1.00 85.62 183 THR A CA 1
ATOM 1496 C C . THR A 1 183 ? 6.741 -15.569 14.675 1.00 85.62 183 THR A C 1
ATOM 1498 O O . THR A 1 183 ? 7.109 -14.738 13.838 1.00 85.62 183 THR A O 1
ATOM 1501 N N . ALA A 1 184 ? 6.783 -16.879 14.418 1.00 83.00 184 ALA A N 1
ATOM 1502 C CA . ALA A 1 184 ? 7.197 -17.398 13.112 1.00 83.00 184 ALA A CA 1
ATOM 1503 C C . ALA A 1 184 ? 6.365 -16.786 11.966 1.00 83.00 184 ALA A C 1
ATOM 1505 O O . ALA A 1 184 ? 6.895 -16.471 10.902 1.00 83.00 184 ALA A O 1
ATOM 1506 N N . VAL A 1 185 ? 5.076 -16.533 12.219 1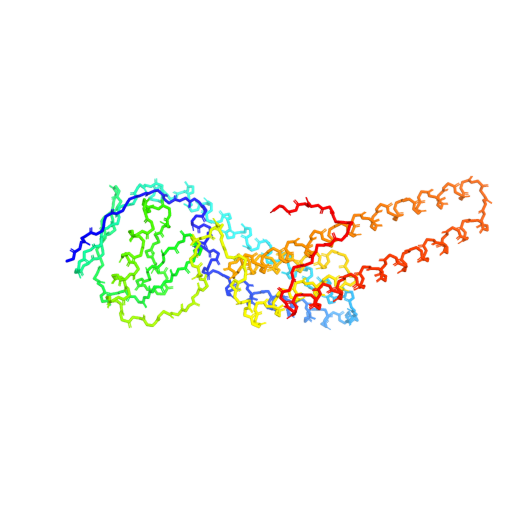.00 82.88 185 VAL A N 1
ATOM 1507 C CA . VAL A 1 185 ? 4.158 -15.881 11.278 1.00 82.88 185 VAL A CA 1
ATOM 1508 C C . VAL A 1 185 ? 4.586 -14.445 10.981 1.00 82.88 185 VAL A C 1
ATOM 1510 O O . VAL A 1 185 ? 4.631 -14.064 9.813 1.00 82.88 185 VAL A O 1
ATOM 1513 N N . ASP A 1 186 ? 4.950 -13.658 11.996 1.00 85.38 186 ASP A N 1
ATOM 1514 C CA . ASP A 1 186 ? 5.404 -12.283 11.778 1.00 85.38 186 ASP A CA 1
ATOM 1515 C C . ASP A 1 186 ? 6.666 -12.260 10.917 1.00 85.38 186 ASP A C 1
ATOM 1517 O O . ASP A 1 186 ? 6.733 -11.493 9.955 1.00 85.38 186 ASP A O 1
ATOM 1521 N N . ARG A 1 187 ? 7.631 -13.146 11.213 1.00 87.12 187 ARG A N 1
ATOM 1522 C CA . ARG A 1 187 ? 8.891 -13.282 10.460 1.00 87.12 187 ARG A CA 1
ATOM 1523 C C . ARG A 1 187 ? 8.644 -13.571 8.984 1.00 87.12 187 ARG A C 1
ATOM 1525 O O . ARG A 1 187 ? 9.230 -12.912 8.124 1.00 87.12 187 ARG A O 1
ATOM 1532 N N . VAL A 1 188 ? 7.734 -14.499 8.689 1.00 83.69 188 VAL A N 1
ATOM 1533 C CA . VAL A 1 188 ? 7.337 -14.829 7.314 1.00 83.69 188 VAL A CA 1
ATOM 1534 C C . VAL A 1 188 ? 6.654 -13.639 6.641 1.00 83.69 188 VAL A C 1
ATOM 1536 O O . VAL A 1 188 ? 7.015 -13.287 5.522 1.00 83.69 188 VAL A O 1
ATOM 1539 N N . ILE A 1 189 ? 5.713 -12.967 7.309 1.00 84.88 189 ILE A N 1
ATOM 1540 C CA . ILE A 1 189 ? 5.015 -11.807 6.732 1.00 84.88 189 ILE A CA 1
ATOM 1541 C C . ILE A 1 189 ? 6.000 -10.667 6.433 1.00 84.88 189 ILE A C 1
ATOM 1543 O O . ILE A 1 189 ? 5.935 -10.056 5.367 1.00 84.88 189 ILE A O 1
ATOM 1547 N N . ALA A 1 190 ? 6.939 -10.387 7.335 1.00 89.44 190 ALA A N 1
ATOM 1548 C CA . ALA A 1 190 ? 7.973 -9.387 7.097 1.00 89.44 190 ALA A CA 1
ATOM 1549 C C . ALA A 1 190 ? 8.913 -9.775 5.949 1.00 89.44 190 ALA A C 1
ATOM 1551 O O . ALA A 1 190 ? 9.282 -8.913 5.157 1.00 89.44 190 ALA A O 1
ATOM 1552 N N . ALA A 1 191 ? 9.264 -11.056 5.816 1.00 87.44 191 ALA A N 1
ATOM 1553 C CA . ALA A 1 191 ? 10.037 -11.550 4.681 1.00 87.44 191 ALA A CA 1
ATOM 1554 C C . ALA A 1 191 ? 9.279 -11.371 3.350 1.00 87.44 191 ALA A C 1
ATOM 1556 O O . ALA A 1 191 ? 9.863 -10.910 2.370 1.00 87.44 191 ALA A O 1
ATOM 1557 N N . VAL A 1 192 ? 7.967 -11.637 3.325 1.00 88.38 192 VAL A N 1
ATOM 1558 C CA . VAL A 1 192 ? 7.105 -11.422 2.145 1.00 88.38 192 VAL A CA 1
ATOM 1559 C C . VAL A 1 192 ? 7.114 -9.962 1.691 1.00 88.38 192 VAL A C 1
ATOM 1561 O O . VAL A 1 192 ? 7.144 -9.709 0.488 1.00 88.38 192 VAL A O 1
ATOM 1564 N N . ALA A 1 193 ? 7.168 -9.006 2.626 1.00 89.31 193 ALA A N 1
ATOM 1565 C CA . ALA A 1 193 ? 7.269 -7.582 2.299 1.00 89.31 193 ALA A CA 1
ATOM 1566 C C . ALA A 1 193 ? 8.436 -7.291 1.342 1.00 89.31 193 ALA A C 1
ATOM 1568 O O . ALA A 1 193 ? 8.295 -6.508 0.406 1.00 89.31 193 ALA A O 1
ATOM 1569 N N . HIS A 1 194 ? 9.564 -7.972 1.564 1.00 89.94 194 HIS A N 1
ATOM 1570 C CA . HIS A 1 194 ? 10.788 -7.859 0.773 1.00 89.94 194 HIS A CA 1
ATOM 1571 C C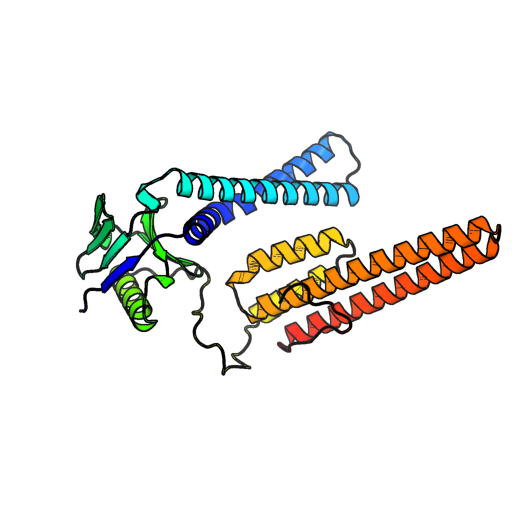 . HIS A 1 194 ? 10.808 -8.770 -0.449 1.00 89.94 194 HIS A C 1
ATOM 1573 O O . HIS A 1 194 ? 11.504 -8.469 -1.411 1.00 89.94 194 HIS A O 1
ATOM 1579 N N . GLY A 1 195 ? 9.999 -9.829 -0.463 1.00 85.38 195 GLY A N 1
ATOM 1580 C CA . GLY A 1 195 ? 9.764 -10.635 -1.660 1.00 85.38 195 GLY A CA 1
ATOM 1581 C C . GLY A 1 195 ? 9.189 -9.807 -2.811 1.00 85.38 195 GLY A C 1
ATOM 1582 O O . GLY A 1 195 ? 9.614 -9.975 -3.952 1.00 85.38 195 GLY A O 1
ATOM 1583 N N . PHE A 1 196 ? 8.305 -8.845 -2.515 1.00 85.38 196 PHE A N 1
ATOM 1584 C CA . PHE A 1 196 ? 7.790 -7.928 -3.538 1.00 85.38 196 PHE A CA 1
ATOM 1585 C C . PHE A 1 196 ? 8.895 -7.105 -4.190 1.00 85.38 196 PHE A C 1
ATOM 1587 O O . PHE A 1 196 ? 8.847 -6.911 -5.402 1.00 85.38 196 PHE A O 1
ATOM 1594 N N . ALA A 1 197 ? 9.934 -6.737 -3.429 1.00 84.00 197 ALA A N 1
ATOM 1595 C CA . ALA A 1 197 ? 11.070 -5.992 -3.953 1.00 84.00 197 ALA A CA 1
ATOM 1596 C C . ALA A 1 197 ? 11.729 -6.715 -5.143 1.00 84.00 197 ALA A C 1
ATOM 1598 O O . ALA A 1 197 ? 12.185 -6.060 -6.062 1.00 84.00 197 ALA A O 1
ATOM 1599 N N . ILE A 1 198 ? 11.703 -8.046 -5.214 1.00 85.06 198 ILE A N 1
ATOM 1600 C CA . ILE A 1 198 ? 12.348 -8.803 -6.300 1.00 85.06 198 ILE A CA 1
ATOM 1601 C C . ILE A 1 198 ? 11.583 -8.685 -7.636 1.00 85.06 198 ILE A C 1
ATOM 1603 O O . ILE A 1 198 ? 12.132 -8.986 -8.697 1.00 85.06 198 ILE A O 1
ATOM 1607 N N . VAL A 1 199 ? 10.334 -8.204 -7.627 1.00 83.88 199 VAL A N 1
ATOM 1608 C CA . VAL A 1 199 ? 9.534 -8.048 -8.847 1.00 83.88 199 VAL A CA 1
ATOM 1609 C C . VAL A 1 199 ? 10.208 -7.031 -9.785 1.00 83.88 199 VAL A C 1
ATOM 1611 O O . VAL A 1 199 ? 10.369 -5.864 -9.413 1.00 83.88 199 VAL A O 1
ATOM 1614 N N . PRO A 1 200 ? 10.560 -7.419 -11.029 1.00 74.88 200 PRO A N 1
ATOM 1615 C CA . PRO A 1 200 ? 11.388 -6.604 -11.923 1.00 74.88 200 PRO A CA 1
ATOM 1616 C C . PRO A 1 200 ? 10.661 -5.388 -12.511 1.00 74.88 200 PRO A C 1
ATOM 1618 O O . PRO A 1 200 ? 11.258 -4.627 -13.267 1.00 74.88 200 PRO A O 1
ATOM 1621 N N . ILE A 1 201 ? 9.380 -5.197 -12.186 1.00 80.44 201 ILE A N 1
ATOM 1622 C CA . ILE A 1 201 ? 8.531 -4.133 -12.724 1.00 80.44 201 ILE A CA 1
ATOM 1623 C C . ILE A 1 201 ? 8.450 -2.997 -11.689 1.00 80.44 201 ILE A C 1
ATOM 1625 O O . ILE A 1 201 ? 7.728 -3.140 -10.699 1.00 80.44 201 ILE A O 1
ATOM 1629 N N . PRO A 1 202 ? 9.130 -1.853 -11.911 1.00 79.44 202 PRO A N 1
ATOM 1630 C CA . PRO A 1 202 ? 9.310 -0.800 -10.907 1.00 79.44 202 PRO A CA 1
ATOM 1631 C C . PRO A 1 202 ? 8.012 -0.280 -10.275 1.00 79.44 202 PRO A C 1
ATOM 1633 O O . PRO A 1 202 ? 7.890 -0.210 -9.055 1.00 79.44 202 PRO A O 1
ATOM 1636 N N . LEU A 1 203 ? 7.020 0.062 -11.103 1.00 77.81 203 LEU A N 1
ATOM 1637 C CA . LEU A 1 203 ? 5.756 0.642 -10.636 1.00 77.81 203 LEU A CA 1
ATOM 1638 C C . LEU A 1 203 ? 4.863 -0.391 -9.945 1.00 77.81 203 LEU A C 1
ATOM 1640 O O . LEU A 1 203 ? 4.228 -0.090 -8.935 1.00 77.81 203 LEU A O 1
ATOM 1644 N N . LEU A 1 204 ? 4.834 -1.615 -10.476 1.00 78.75 204 LEU A N 1
ATOM 1645 C CA . LEU A 1 204 ? 4.027 -2.700 -9.927 1.00 78.75 204 LEU A CA 1
ATOM 1646 C C . LEU A 1 204 ? 4.541 -3.119 -8.544 1.00 78.75 204 LEU A C 1
ATOM 1648 O O . LEU A 1 204 ? 3.750 -3.338 -7.632 1.00 78.75 204 LEU A O 1
ATOM 1652 N N . ASN A 1 205 ? 5.862 -3.162 -8.384 1.00 86.25 205 ASN A N 1
ATOM 1653 C CA . ASN A 1 205 ? 6.540 -3.460 -7.130 1.00 86.25 205 ASN A CA 1
ATOM 1654 C C . ASN A 1 205 ? 6.167 -2.447 -6.027 1.00 86.25 205 ASN A C 1
ATOM 1656 O O . ASN A 1 205 ? 5.631 -2.836 -4.989 1.00 86.25 205 ASN A O 1
ATOM 1660 N N . ILE A 1 206 ? 6.287 -1.143 -6.319 1.00 88.44 206 ILE A N 1
ATOM 1661 C CA . ILE A 1 206 ? 5.863 -0.066 -5.404 1.00 88.44 206 ILE A CA 1
ATOM 1662 C C . ILE A 1 206 ? 4.371 -0.187 -5.064 1.00 88.44 206 ILE A C 1
ATOM 1664 O O . ILE A 1 206 ? 3.987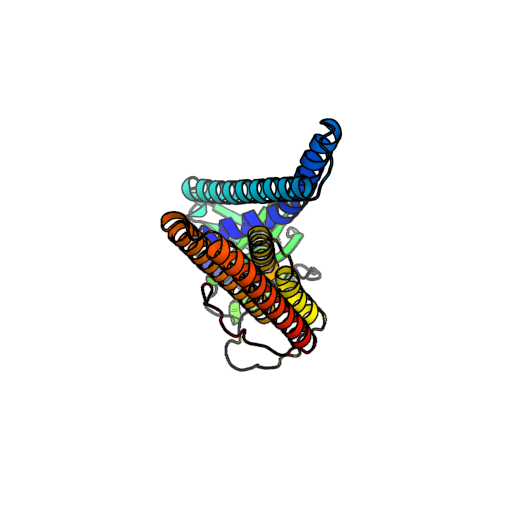 -0.062 -3.900 1.00 88.44 206 ILE A O 1
ATOM 1668 N N . GLY A 1 207 ? 3.522 -0.444 -6.065 1.00 81.44 207 GLY A N 1
ATOM 1669 C CA . GLY A 1 207 ? 2.080 -0.606 -5.877 1.00 81.44 207 GLY A CA 1
ATOM 1670 C C . GLY A 1 207 ? 1.731 -1.767 -4.945 1.00 81.44 207 GLY A C 1
ATOM 1671 O O . GLY A 1 207 ? 0.954 -1.589 -4.003 1.00 81.44 207 GLY A O 1
ATOM 1672 N N . PHE A 1 208 ? 2.344 -2.937 -5.149 1.00 85.62 208 PHE A N 1
ATOM 1673 C CA . PHE A 1 208 ? 2.158 -4.086 -4.264 1.00 85.62 208 PHE A CA 1
ATOM 1674 C C . PHE A 1 208 ? 2.670 -3.817 -2.857 1.00 85.62 208 PHE A C 1
ATOM 1676 O O . PHE A 1 208 ? 1.978 -4.156 -1.902 1.00 85.62 208 PHE A O 1
ATOM 1683 N N . SER A 1 209 ? 3.816 -3.160 -2.698 1.00 88.88 209 SER A N 1
ATOM 1684 C CA . SER A 1 209 ? 4.336 -2.831 -1.373 1.00 88.88 209 SER A CA 1
ATOM 1685 C C . SER A 1 209 ? 3.511 -1.770 -0.647 1.00 88.88 209 SER A C 1
ATOM 1687 O O . SER A 1 209 ? 3.363 -1.864 0.570 1.00 88.88 209 SER A O 1
ATOM 1689 N N . LEU A 1 210 ? 2.894 -0.818 -1.355 1.00 85.25 210 LEU A N 1
ATOM 1690 C CA . LEU A 1 210 ? 1.915 0.111 -0.779 1.00 85.25 210 LEU A CA 1
ATOM 1691 C C . LEU A 1 210 ? 0.637 -0.607 -0.338 1.00 85.25 210 LEU A C 1
ATOM 1693 O O . LEU A 1 210 ? 0.160 -0.387 0.777 1.00 85.25 210 LEU A O 1
ATOM 1697 N N . LEU A 1 211 ? 0.098 -1.485 -1.189 1.00 81.88 211 LEU A N 1
ATOM 1698 C CA . LEU A 1 211 ? -1.074 -2.295 -0.861 1.00 81.88 211 LEU A CA 1
ATOM 1699 C C . LEU A 1 211 ? -0.785 -3.204 0.336 1.00 81.88 211 LEU A C 1
ATOM 1701 O O . LEU A 1 211 ? -1.574 -3.273 1.278 1.00 81.88 211 LEU A O 1
ATOM 1705 N N . PHE A 1 212 ? 0.371 -3.861 0.326 1.00 87.88 212 PHE A N 1
ATOM 1706 C CA . PHE A 1 212 ? 0.835 -4.693 1.419 1.00 87.88 212 PHE A CA 1
ATOM 1707 C C . PHE A 1 212 ? 0.949 -3.873 2.701 1.00 87.88 212 PHE A C 1
ATOM 1709 O O . PHE A 1 212 ? 0.312 -4.228 3.689 1.00 87.88 212 PHE A O 1
ATOM 1716 N N . LEU A 1 213 ? 1.658 -2.737 2.673 1.00 88.56 213 LEU A N 1
ATOM 1717 C CA . LEU A 1 213 ? 1.787 -1.824 3.810 1.00 88.56 213 LEU A CA 1
ATOM 1718 C C . LEU A 1 213 ? 0.415 -1.427 4.363 1.00 88.56 213 LEU A C 1
ATOM 1720 O O . LEU A 1 213 ? 0.218 -1.456 5.574 1.00 88.56 213 LEU A O 1
ATOM 1724 N N . TYR A 1 214 ? -0.547 -1.113 3.494 1.00 85.75 214 TYR A N 1
ATOM 1725 C CA . TYR A 1 214 ? -1.914 -0.786 3.891 1.00 85.75 214 TYR A CA 1
ATOM 1726 C C . TYR A 1 214 ? -2.609 -1.945 4.627 1.00 85.75 214 TYR A C 1
ATOM 1728 O O . TYR A 1 214 ? -3.237 -1.720 5.665 1.00 85.75 214 TYR A O 1
ATOM 1736 N N . VAL A 1 215 ? -2.457 -3.179 4.135 1.00 82.00 215 VAL A N 1
ATOM 1737 C CA . VAL A 1 215 ? -3.040 -4.395 4.730 1.00 82.00 215 VAL A CA 1
ATOM 1738 C C . VAL A 1 215 ? -2.382 -4.753 6.064 1.00 82.00 215 VAL A C 1
ATOM 1740 O O . VAL A 1 215 ? -3.079 -5.073 7.028 1.00 82.00 215 VAL A O 1
ATOM 1743 N N . VAL A 1 216 ? -1.051 -4.702 6.146 1.00 83.94 216 VAL A N 1
ATOM 1744 C CA . VAL A 1 216 ? -0.309 -5.120 7.347 1.00 83.94 216 VAL A CA 1
ATOM 1745 C C . VAL A 1 216 ? -0.152 -4.023 8.396 1.00 83.94 216 VAL A C 1
ATOM 1747 O O . VAL A 1 216 ? 0.268 -4.329 9.510 1.00 83.94 216 VAL A O 1
ATOM 1750 N N . ARG A 1 217 ? -0.553 -2.775 8.106 1.00 80.44 217 ARG A N 1
ATOM 1751 C CA . ARG A 1 217 ? -0.423 -1.629 9.028 1.00 80.44 217 ARG A CA 1
ATOM 1752 C C . ARG A 1 217 ? -1.002 -1.874 10.422 1.00 80.44 217 ARG A C 1
ATOM 1754 O O . ARG A 1 217 ? -0.541 -1.254 11.366 1.00 80.44 217 ARG A O 1
ATOM 1761 N N . ALA A 1 218 ? -2.015 -2.728 10.551 1.00 69.75 218 ALA A N 1
ATOM 1762 C CA . ALA A 1 218 ? -2.660 -3.019 11.832 1.00 69.75 218 ALA A CA 1
ATOM 1763 C C . ALA A 1 218 ? -2.100 -4.256 12.562 1.00 69.75 218 ALA A C 1
ATOM 1765 O O . ALA A 1 218 ? -2.564 -4.547 13.656 1.00 69.75 218 ALA A O 1
ATOM 1766 N N . LYS A 1 219 ? -1.170 -5.024 11.969 1.00 75.94 219 LYS A N 1
ATOM 1767 C CA . LYS A 1 219 ? -0.748 -6.322 12.529 1.00 75.94 219 LYS A CA 1
ATOM 1768 C C . LYS A 1 219 ? 0.354 -6.223 13.587 1.00 75.94 219 LYS A C 1
ATOM 1770 O O . LYS A 1 219 ? 0.252 -6.883 14.612 1.00 75.94 219 LYS A O 1
ATOM 1775 N N . SER A 1 220 ? 1.428 -5.487 13.302 1.00 83.00 220 SER A N 1
ATOM 1776 C CA . SER A 1 220 ? 2.610 -5.379 14.170 1.00 83.00 220 SER A CA 1
ATOM 1777 C C . SER A 1 220 ? 3.488 -4.215 13.719 1.00 83.00 220 SER A C 1
ATOM 1779 O O . SER A 1 220 ? 3.715 -4.047 12.515 1.00 83.00 220 SER A O 1
ATOM 1781 N N . ASP A 1 221 ? 4.043 -3.463 14.671 1.00 84.62 221 ASP A N 1
ATOM 1782 C CA . ASP A 1 221 ? 4.987 -2.376 14.392 1.00 84.62 221 ASP A CA 1
ATOM 1783 C C . ASP A 1 221 ? 6.247 -2.863 13.691 1.00 84.62 221 ASP A C 1
ATOM 1785 O O . ASP A 1 221 ? 6.784 -2.174 12.821 1.00 84.62 221 ASP A O 1
ATOM 1789 N N . TRP A 1 222 ? 6.695 -4.078 14.014 1.00 86.38 222 TRP A N 1
ATOM 1790 C CA . TRP A 1 222 ? 7.863 -4.666 13.378 1.00 86.38 222 TRP A CA 1
ATOM 1791 C C . TRP A 1 222 ? 7.594 -4.979 11.903 1.00 86.38 222 TRP A C 1
ATOM 1793 O O . TRP A 1 222 ? 8.372 -4.571 11.039 1.00 86.38 222 TRP A O 1
ATOM 1803 N N . ILE A 1 223 ? 6.457 -5.612 11.588 1.00 88.75 223 ILE A N 1
ATOM 1804 C CA . ILE A 1 223 ? 6.047 -5.872 10.197 1.00 88.75 223 ILE A CA 1
ATOM 1805 C C . ILE A 1 223 ? 5.867 -4.551 9.445 1.00 88.75 223 ILE A C 1
ATOM 1807 O O . ILE A 1 223 ? 6.326 -4.410 8.312 1.00 88.75 223 ILE A O 1
ATOM 1811 N N . HIS A 1 224 ? 5.232 -3.564 10.075 1.00 89.19 224 HIS A N 1
ATOM 1812 C CA . HIS A 1 224 ? 5.032 -2.245 9.487 1.00 89.19 224 HIS A CA 1
ATOM 1813 C C . HIS A 1 224 ? 6.367 -1.527 9.224 1.00 89.19 224 HIS A C 1
ATOM 1815 O O . HIS A 1 224 ? 6.552 -0.917 8.170 1.00 89.19 224 HIS A O 1
ATOM 1821 N N . ALA A 1 225 ? 7.338 -1.628 10.135 1.00 90.31 225 ALA A N 1
ATOM 1822 C CA . ALA A 1 225 ? 8.689 -1.115 9.935 1.00 90.31 225 ALA A CA 1
ATOM 1823 C C . ALA A 1 225 ? 9.406 -1.822 8.772 1.00 90.31 225 ALA A C 1
ATOM 1825 O O . ALA A 1 225 ? 10.007 -1.144 7.939 1.00 90.31 225 ALA A O 1
ATOM 1826 N N . GLN A 1 226 ? 9.298 -3.150 8.666 1.00 93.00 226 GLN A N 1
ATOM 1827 C CA . GLN A 1 226 ? 9.891 -3.918 7.565 1.00 93.00 226 GLN A CA 1
ATOM 1828 C C . GLN A 1 226 ? 9.251 -3.583 6.213 1.00 93.00 226 GLN A C 1
ATOM 1830 O O . GLN A 1 226 ? 9.963 -3.340 5.241 1.00 93.00 226 GLN A O 1
ATOM 1835 N N . ALA A 1 227 ? 7.925 -3.455 6.162 1.00 92.25 227 ALA A N 1
ATOM 1836 C CA . ALA A 1 227 ? 7.207 -3.025 4.967 1.00 92.25 227 ALA A CA 1
ATOM 1837 C C . ALA A 1 227 ? 7.613 -1.608 4.523 1.00 92.25 227 ALA A C 1
ATOM 1839 O O . ALA A 1 227 ? 7.869 -1.387 3.340 1.00 92.25 227 ALA A O 1
ATOM 1840 N N . ARG A 1 228 ? 7.761 -0.658 5.462 1.00 93.00 228 ARG A N 1
ATOM 1841 C CA . ARG A 1 228 ? 8.269 0.696 5.163 1.00 93.00 228 ARG A CA 1
ATOM 1842 C C . ARG A 1 228 ? 9.705 0.677 4.646 1.00 93.00 228 ARG A C 1
ATOM 1844 O O . ARG A 1 228 ? 10.019 1.404 3.708 1.00 93.00 228 ARG A O 1
ATOM 1851 N N . GLN A 1 229 ? 10.576 -0.141 5.239 1.00 93.06 229 GLN A N 1
ATOM 1852 C CA . GLN A 1 229 ? 11.954 -0.294 4.769 1.00 93.06 229 GLN A CA 1
ATOM 1853 C C . GLN A 1 229 ? 11.998 -0.840 3.342 1.00 93.06 229 GLN A C 1
ATOM 1855 O O . GLN A 1 229 ? 12.724 -0.289 2.517 1.00 93.06 229 GLN A O 1
ATOM 1860 N N . SER A 1 230 ? 11.195 -1.866 3.046 1.00 93.44 230 SER A N 1
ATOM 1861 C CA . SER A 1 230 ? 11.094 -2.441 1.702 1.00 93.44 230 SER A CA 1
ATOM 1862 C C . SER A 1 230 ? 10.650 -1.404 0.675 1.00 93.44 230 SER A C 1
ATOM 1864 O O . SER A 1 230 ? 11.279 -1.219 -0.365 1.00 93.44 230 SER A O 1
ATOM 1866 N N . LEU A 1 231 ? 9.606 -0.650 1.017 1.00 93.25 231 LEU A N 1
ATOM 1867 C CA . LEU A 1 231 ? 9.051 0.375 0.147 1.00 93.25 231 LEU A CA 1
ATOM 1868 C C . LEU A 1 231 ? 10.036 1.532 -0.083 1.00 93.25 231 LEU A C 1
ATOM 1870 O O . LEU A 1 231 ? 10.215 1.969 -1.216 1.00 93.25 231 LEU A O 1
ATOM 1874 N N . ASN A 1 232 ? 10.735 1.992 0.960 1.00 94.19 232 ASN A N 1
ATOM 1875 C CA . ASN A 1 232 ? 11.789 3.001 0.818 1.00 94.19 232 ASN A CA 1
ATOM 1876 C C . ASN A 1 232 ? 12.930 2.506 -0.093 1.00 94.19 232 ASN A C 1
ATOM 1878 O O . ASN A 1 232 ? 13.420 3.281 -0.918 1.00 94.19 232 ASN A O 1
ATOM 1882 N N . LEU A 1 233 ? 13.334 1.232 0.014 1.00 92.94 233 LEU A N 1
ATOM 1883 C CA . LEU A 1 233 ? 14.334 0.634 -0.877 1.00 92.94 233 LEU A CA 1
ATOM 1884 C C . LEU A 1 233 ? 13.856 0.653 -2.334 1.00 92.94 233 LEU A C 1
ATOM 1886 O O . LEU A 1 233 ? 14.598 1.093 -3.209 1.00 92.94 233 LEU A O 1
ATOM 1890 N N . GLN A 1 234 ? 12.627 0.207 -2.592 1.00 93.12 234 GLN A N 1
ATOM 1891 C CA . GLN A 1 234 ? 12.054 0.189 -3.939 1.00 93.12 234 GLN A CA 1
ATOM 1892 C C . GLN A 1 234 ? 11.994 1.590 -4.540 1.00 93.12 234 GLN A C 1
ATOM 1894 O O . GLN A 1 234 ? 12.516 1.797 -5.630 1.00 93.12 234 GLN A O 1
ATOM 1899 N N . ILE A 1 235 ? 11.438 2.569 -3.818 1.00 91.50 235 ILE A N 1
ATOM 1900 C CA . ILE A 1 235 ? 11.349 3.957 -4.297 1.00 91.50 235 ILE A CA 1
ATOM 1901 C C . ILE A 1 235 ? 12.746 4.517 -4.591 1.00 91.50 235 ILE A C 1
ATOM 1903 O O . ILE A 1 235 ? 12.954 5.109 -5.649 1.00 91.50 235 ILE A O 1
ATOM 1907 N N . SER A 1 236 ? 13.717 4.288 -3.699 1.00 92.94 236 SER A N 1
ATOM 1908 C CA . SER A 1 236 ? 15.105 4.724 -3.911 1.00 92.94 236 SER A CA 1
ATOM 1909 C C . SER A 1 236 ? 15.690 4.107 -5.180 1.00 92.94 236 SER A C 1
ATOM 1911 O O . SER A 1 236 ? 16.252 4.812 -6.012 1.00 92.94 236 SER A O 1
ATOM 1913 N N . PHE A 1 237 ? 15.496 2.803 -5.378 1.00 91.81 237 PHE A N 1
ATOM 1914 C CA . PHE A 1 237 ? 15.994 2.095 -6.551 1.00 91.81 237 PHE A CA 1
ATOM 1915 C C . PHE A 1 237 ? 15.339 2.560 -7.854 1.00 91.81 237 PHE A C 1
ATOM 1917 O O . PHE A 1 237 ? 16.023 2.705 -8.871 1.00 91.81 237 PHE A O 1
ATOM 1924 N N . VAL A 1 238 ? 14.030 2.829 -7.842 1.00 89.88 238 VAL A N 1
ATOM 1925 C CA . VAL A 1 238 ? 13.326 3.410 -8.992 1.00 89.88 238 VAL A CA 1
ATOM 1926 C C . VAL A 1 238 ? 13.885 4.790 -9.309 1.00 89.88 238 VAL A C 1
ATOM 1928 O O . VAL A 1 238 ? 14.213 5.049 -10.465 1.00 89.88 238 VAL A O 1
ATOM 1931 N N . LEU A 1 239 ? 14.089 5.639 -8.300 1.00 89.38 239 LEU A N 1
ATOM 1932 C CA . LEU A 1 239 ? 14.669 6.965 -8.494 1.00 89.38 239 LEU A CA 1
ATOM 1933 C C . LEU A 1 239 ? 16.081 6.884 -9.088 1.00 89.38 239 LEU A C 1
ATOM 1935 O O . LEU A 1 239 ? 16.357 7.538 -10.089 1.00 89.38 239 LEU A O 1
ATOM 1939 N N . TYR A 1 240 ? 16.950 6.024 -8.546 1.00 92.00 240 TYR A N 1
ATOM 1940 C CA . TYR A 1 240 ? 18.284 5.794 -9.110 1.00 92.00 240 TYR A CA 1
ATOM 1941 C C . TYR A 1 240 ? 18.220 5.280 -10.547 1.00 92.00 240 TYR A C 1
ATOM 1943 O O . TYR A 1 240 ? 19.035 5.671 -11.376 1.00 92.00 240 TYR A O 1
ATOM 1951 N N . SER A 1 241 ? 17.245 4.426 -10.863 1.00 88.75 241 SER A N 1
ATOM 1952 C CA . SER A 1 241 ? 17.045 3.903 -12.216 1.00 88.75 241 SER A CA 1
ATOM 1953 C C . SER A 1 241 ? 16.639 4.993 -13.200 1.00 88.75 241 SER A C 1
ATOM 1955 O O . SER A 1 241 ? 17.184 5.030 -14.299 1.00 88.75 241 SER A O 1
ATOM 1957 N N . VAL A 1 242 ? 15.731 5.886 -12.800 1.00 85.38 242 VAL A N 1
ATOM 1958 C CA . VAL A 1 242 ? 15.303 7.028 -13.617 1.00 85.38 242 VAL A CA 1
ATOM 1959 C C . VAL A 1 242 ? 16.464 7.996 -13.829 1.00 85.38 242 VAL A C 1
ATOM 1961 O O . VAL A 1 242 ? 16.757 8.334 -14.971 1.00 85.38 242 VAL A O 1
ATOM 1964 N N . SER A 1 243 ? 17.182 8.385 -12.770 1.00 88.00 243 SER A N 1
ATOM 1965 C CA . SER A 1 243 ? 18.336 9.287 -12.889 1.00 88.00 243 SER A CA 1
ATOM 1966 C C . SER A 1 243 ? 19.422 8.710 -13.796 1.00 88.00 243 SER A C 1
ATOM 1968 O O . SER A 1 243 ? 19.925 9.397 -14.681 1.00 88.00 243 SER A O 1
ATOM 1970 N N . LEU A 1 244 ? 19.751 7.430 -13.612 1.00 89.00 244 LEU A N 1
ATOM 1971 C CA . LEU A 1 244 ? 20.735 6.728 -14.427 1.00 89.00 244 LEU A CA 1
ATOM 1972 C C . LEU A 1 244 ? 20.291 6.677 -15.902 1.00 89.00 244 LEU A C 1
ATOM 1974 O O . LEU A 1 244 ? 21.090 6.974 -16.783 1.00 89.00 244 LEU A O 1
ATOM 1978 N N . PHE A 1 245 ? 19.016 6.382 -16.174 1.00 85.25 245 PHE A N 1
ATOM 1979 C CA . PHE A 1 245 ? 18.450 6.392 -17.527 1.00 85.25 245 PHE A CA 1
ATOM 1980 C C . PHE A 1 245 ? 18.531 7.771 -18.195 1.00 85.25 245 PHE A C 1
ATOM 1982 O O . PHE A 1 245 ? 18.961 7.865 -19.341 1.00 85.25 245 PHE A O 1
ATOM 1989 N N . LEU A 1 246 ? 18.197 8.845 -17.473 1.00 85.56 246 LEU A N 1
ATOM 1990 C CA . LEU A 1 246 ? 18.293 10.212 -17.995 1.00 85.56 246 LEU A CA 1
ATOM 1991 C C . LEU A 1 246 ? 19.737 10.588 -18.359 1.00 85.56 246 LEU A C 1
ATOM 1993 O O . LEU A 1 246 ? 19.964 11.153 -19.428 1.00 85.56 246 LEU A O 1
ATOM 1997 N N . ILE A 1 247 ? 20.712 10.223 -17.518 1.00 88.44 247 ILE A N 1
ATOM 1998 C CA . ILE A 1 247 ? 22.144 10.416 -17.807 1.00 88.44 247 ILE A CA 1
ATOM 1999 C C . ILE A 1 247 ? 22.551 9.630 -19.060 1.00 88.44 247 ILE A C 1
ATOM 2001 O O . ILE A 1 247 ? 23.275 10.155 -19.903 1.00 88.44 247 ILE A O 1
ATOM 2005 N N . ALA A 1 248 ? 22.056 8.398 -19.213 1.00 85.50 248 ALA A N 1
ATOM 2006 C CA . ALA A 1 248 ? 22.318 7.572 -20.389 1.00 85.50 248 ALA A CA 1
ATOM 2007 C C . ALA A 1 248 ? 21.811 8.231 -21.672 1.00 85.50 248 ALA A C 1
ATOM 2009 O O . ALA A 1 248 ? 22.554 8.366 -22.641 1.00 85.50 248 ALA A O 1
ATOM 2010 N N . CYS A 1 249 ? 20.546 8.660 -21.664 1.00 82.00 249 CYS A N 1
ATOM 2011 C CA . CYS A 1 249 ? 19.913 9.315 -22.800 1.00 82.00 249 CYS A CA 1
ATOM 2012 C C . CYS A 1 249 ? 20.643 10.606 -23.171 1.00 82.00 249 CYS A C 1
ATOM 2014 O O . CYS A 1 249 ? 20.923 10.818 -24.348 1.00 82.00 249 CYS A O 1
ATOM 2016 N N . ALA A 1 250 ? 21.000 11.430 -22.181 1.00 85.69 250 ALA A N 1
ATOM 2017 C CA . ALA A 1 250 ? 21.762 12.654 -22.404 1.00 85.69 250 ALA A CA 1
ATOM 2018 C C . ALA A 1 250 ? 23.154 12.362 -22.989 1.00 85.69 250 ALA A C 1
ATOM 2020 O O . ALA A 1 250 ? 23.549 12.996 -23.963 1.00 85.69 250 ALA A O 1
ATOM 2021 N N . GLY A 1 251 ? 23.873 11.371 -22.450 1.00 87.25 251 GLY A N 1
ATOM 2022 C CA . GLY A 1 251 ? 25.187 10.966 -22.954 1.00 87.25 251 GLY A CA 1
ATOM 2023 C C . GLY A 1 251 ? 25.135 10.470 -24.399 1.00 87.25 251 GLY A C 1
ATOM 2024 O O . GLY A 1 251 ? 25.892 10.946 -25.239 1.00 87.25 251 GLY A O 1
ATOM 2025 N N . ILE A 1 252 ? 24.193 9.576 -24.721 1.00 82.81 252 ILE A N 1
ATOM 2026 C CA . ILE A 1 252 ? 23.993 9.075 -26.091 1.00 82.81 252 ILE A CA 1
ATOM 2027 C C . ILE A 1 252 ? 23.616 10.219 -27.037 1.00 82.81 252 ILE A C 1
ATOM 2029 O O . ILE A 1 252 ? 24.134 10.285 -28.150 1.00 82.81 252 ILE A O 1
ATOM 2033 N N . PHE A 1 253 ? 22.738 11.127 -26.604 1.00 86.75 253 PHE A N 1
ATOM 2034 C CA . PHE A 1 253 ? 22.332 12.286 -27.394 1.00 86.75 253 PHE A CA 1
ATOM 2035 C C . PHE A 1 253 ? 23.523 13.196 -27.726 1.00 86.75 253 PHE A C 1
ATOM 2037 O O . PHE A 1 253 ? 23.728 13.527 -28.891 1.00 86.75 253 PHE A O 1
ATOM 2044 N N . VAL A 1 254 ? 24.350 13.540 -26.732 1.00 90.62 254 VAL A N 1
ATOM 2045 C CA . VAL A 1 254 ? 25.555 14.363 -26.929 1.00 90.62 254 VAL A CA 1
ATOM 2046 C C . VAL A 1 254 ? 26.564 13.671 -27.848 1.00 90.62 254 VAL A C 1
ATOM 2048 O O . VAL A 1 254 ? 27.095 14.307 -28.751 1.00 90.62 254 VAL A O 1
ATOM 2051 N N . LEU A 1 255 ? 26.800 12.367 -27.672 1.00 89.12 255 LEU A N 1
ATOM 2052 C CA . LEU A 1 255 ? 27.732 11.614 -28.521 1.00 89.12 255 LEU A CA 1
ATOM 2053 C C . LEU A 1 255 ? 27.271 11.550 -29.982 1.00 89.12 255 LEU A C 1
ATOM 2055 O O . LEU A 1 255 ? 28.095 11.657 -30.888 1.00 89.12 255 LEU A O 1
ATOM 2059 N N . ARG A 1 256 ? 25.958 11.431 -30.213 1.00 83.81 256 ARG A N 1
ATOM 2060 C CA . ARG A 1 256 ? 25.378 11.478 -31.562 1.00 83.81 256 ARG A CA 1
ATOM 2061 C C . ARG A 1 256 ? 25.485 12.858 -32.203 1.00 83.81 256 ARG A C 1
ATOM 2063 O O . ARG A 1 256 ? 25.728 12.934 -33.399 1.00 83.81 256 ARG A O 1
ATOM 2070 N N . MET A 1 257 ? 25.355 13.935 -31.427 1.00 90.69 257 MET A N 1
ATOM 2071 C CA . MET A 1 257 ? 25.511 15.308 -31.933 1.00 90.69 257 MET A CA 1
ATOM 2072 C C . MET A 1 257 ? 26.924 15.602 -32.455 1.00 90.69 257 MET A C 1
ATOM 2074 O O . MET A 1 257 ? 27.088 16.508 -33.263 1.00 90.69 257 MET A O 1
ATOM 2078 N N . ILE A 1 258 ? 27.935 14.858 -31.998 1.00 94.31 258 ILE A N 1
ATOM 2079 C CA . ILE A 1 258 ? 29.334 15.020 -32.421 1.00 94.31 258 ILE A CA 1
ATOM 2080 C C . ILE A 1 258 ? 29.698 13.995 -33.523 1.00 94.31 258 ILE A C 1
ATOM 2082 O O . ILE A 1 258 ? 30.837 13.958 -33.963 1.00 94.31 258 ILE A O 1
ATOM 2086 N N . GLU A 1 259 ? 28.742 13.181 -34.002 1.00 92.38 259 GLU A N 1
ATOM 2087 C CA . GLU A 1 259 ? 28.929 12.121 -35.020 1.00 92.38 259 GLU A CA 1
ATOM 2088 C C . GLU A 1 259 ? 29.883 10.982 -34.593 1.00 92.38 259 GLU A C 1
ATOM 2090 O O . GLU A 1 259 ? 30.501 10.301 -35.411 1.00 92.38 259 GLU A O 1
ATOM 2095 N N . TRP A 1 260 ? 30.019 10.734 -33.286 1.00 89.12 260 TRP A N 1
ATOM 2096 C CA . TRP A 1 260 ? 30.928 9.713 -32.745 1.00 89.12 260 TRP A CA 1
ATOM 2097 C C . TRP A 1 260 ? 30.216 8.369 -32.541 1.00 89.12 260 TRP A C 1
ATOM 2099 O O . TRP A 1 260 ? 30.072 7.867 -31.419 1.00 89.12 260 TRP A O 1
ATOM 2109 N N . ASP A 1 261 ? 29.778 7.764 -33.646 1.00 87.00 261 ASP A N 1
ATOM 2110 C CA . ASP A 1 261 ? 28.949 6.553 -33.639 1.00 87.00 261 ASP A CA 1
ATOM 2111 C C . ASP A 1 261 ? 29.558 5.364 -32.868 1.00 87.00 261 ASP A C 1
ATOM 2113 O O . ASP A 1 261 ? 28.857 4.810 -32.010 1.00 87.00 261 ASP A O 1
ATOM 2117 N N . PRO A 1 262 ? 30.845 4.990 -33.038 1.00 93.44 262 PRO A N 1
ATOM 2118 C CA . PRO A 1 262 ? 31.425 3.856 -32.309 1.00 93.44 262 PRO A CA 1
ATOM 2119 C C . PRO A 1 262 ? 31.425 4.045 -30.785 1.00 93.44 262 PRO A C 1
ATOM 2121 O O . PRO A 1 262 ? 31.198 3.100 -30.027 1.00 93.44 262 PR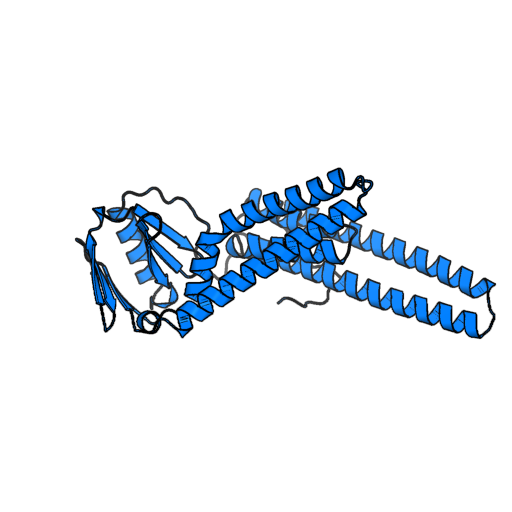O A O 1
ATOM 2124 N N . ILE A 1 263 ? 31.644 5.278 -30.321 1.00 90.38 263 ILE A N 1
ATOM 2125 C CA . ILE A 1 263 ? 31.705 5.597 -28.890 1.00 90.38 263 ILE A CA 1
ATOM 2126 C C . ILE A 1 263 ? 30.303 5.619 -28.282 1.00 90.38 263 ILE A C 1
ATOM 2128 O O . ILE A 1 263 ? 30.132 5.184 -27.144 1.00 90.38 263 ILE A O 1
ATOM 2132 N N . SER A 1 264 ? 29.283 6.022 -29.045 1.00 84.69 264 SER A N 1
ATOM 2133 C CA . SER A 1 264 ? 27.887 5.925 -28.603 1.00 84.69 264 SER A CA 1
ATOM 2134 C C . SER A 1 264 ? 27.454 4.473 -28.343 1.00 84.69 264 SER A C 1
ATOM 2136 O O . SER A 1 264 ? 26.783 4.199 -27.344 1.00 84.69 264 SER A O 1
ATOM 2138 N N . ILE A 1 265 ? 27.906 3.526 -29.177 1.00 87.56 265 ILE A N 1
ATOM 2139 C CA . ILE A 1 265 ? 27.649 2.088 -29.001 1.00 87.56 265 ILE A CA 1
ATOM 2140 C C . ILE A 1 265 ? 28.356 1.575 -27.743 1.00 87.56 265 ILE A C 1
ATOM 2142 O O . ILE A 1 265 ? 27.725 0.925 -26.907 1.00 87.56 265 ILE A O 1
ATOM 2146 N N . LEU A 1 266 ? 29.643 1.902 -27.569 1.00 91.69 266 LEU A N 1
ATOM 2147 C CA . LEU A 1 266 ? 30.411 1.507 -26.384 1.00 91.69 266 LEU A CA 1
ATOM 2148 C C . LEU A 1 266 ? 29.785 2.055 -25.091 1.00 91.69 266 LEU A C 1
ATOM 2150 O O . LEU A 1 266 ? 29.671 1.332 -24.101 1.00 91.69 266 LEU A O 1
ATOM 2154 N N . PHE A 1 267 ? 29.331 3.309 -25.112 1.00 88.56 267 PHE A N 1
ATOM 2155 C CA . PHE A 1 267 ? 28.642 3.936 -23.988 1.00 88.56 267 PHE A CA 1
ATOM 2156 C C . PHE A 1 267 ? 27.314 3.232 -23.663 1.00 88.56 267 PHE A C 1
ATOM 2158 O O . PHE A 1 267 ? 27.023 2.972 -22.495 1.00 88.56 267 PHE A O 1
ATOM 2165 N N . GLY A 1 268 ? 26.537 2.848 -24.681 1.00 83.81 268 GLY A N 1
ATOM 2166 C CA . GLY A 1 268 ? 25.324 2.044 -24.506 1.00 83.81 268 GLY A CA 1
ATOM 2167 C C . GLY A 1 268 ? 25.600 0.668 -23.886 1.00 83.81 268 GLY A C 1
ATOM 2168 O O . GLY A 1 268 ? 24.893 0.251 -22.969 1.00 83.81 268 GLY A O 1
ATOM 2169 N N . LEU A 1 269 ? 26.662 -0.018 -24.320 1.00 89.00 269 LEU A N 1
ATOM 2170 C CA . LEU A 1 269 ? 27.080 -1.299 -23.738 1.00 89.00 269 LEU A CA 1
ATOM 2171 C C . LEU A 1 269 ? 27.513 -1.151 -22.274 1.00 89.00 269 LEU A C 1
ATOM 2173 O O . LEU A 1 269 ? 27.076 -1.926 -21.422 1.00 89.00 269 LEU A O 1
ATOM 2177 N N . LEU A 1 270 ? 28.310 -0.126 -21.960 1.00 92.38 270 LEU A N 1
ATOM 2178 C CA . LEU A 1 270 ? 28.701 0.191 -20.586 1.00 92.38 270 LEU A CA 1
ATOM 2179 C C . LEU A 1 270 ? 27.470 0.434 -19.704 1.00 92.38 270 LEU A C 1
ATOM 2181 O O . LEU A 1 270 ? 27.401 -0.052 -18.574 1.00 92.38 270 LEU A O 1
ATOM 2185 N N . PHE A 1 271 ? 26.472 1.142 -20.232 1.00 89.12 271 PHE A N 1
ATOM 2186 C CA . PHE A 1 271 ? 25.229 1.404 -19.522 1.00 89.12 271 PHE A CA 1
ATOM 2187 C C . PHE A 1 271 ? 24.459 0.123 -19.185 1.00 89.12 271 PHE A C 1
ATOM 2189 O O . PHE A 1 271 ? 23.984 -0.032 -18.058 1.00 89.12 271 PHE A O 1
ATOM 2196 N N . ILE A 1 272 ? 24.374 -0.816 -20.132 1.00 87.31 272 ILE A N 1
ATOM 2197 C CA . ILE A 1 272 ? 23.756 -2.130 -19.914 1.00 87.31 272 ILE A CA 1
ATOM 2198 C C . ILE A 1 272 ? 24.484 -2.879 -18.792 1.00 87.31 272 ILE A C 1
ATOM 2200 O O . ILE A 1 272 ? 23.831 -3.401 -17.888 1.00 87.31 272 ILE A O 1
ATOM 2204 N N . VAL A 1 273 ? 25.821 -2.877 -18.792 1.00 92.62 273 VAL A N 1
ATOM 2205 C CA . VAL A 1 273 ? 26.623 -3.508 -17.730 1.00 92.62 273 VAL A CA 1
ATOM 2206 C C . VAL A 1 273 ? 26.326 -2.880 -16.367 1.00 92.62 273 VAL A C 1
ATOM 2208 O O . VAL A 1 273 ? 26.032 -3.601 -15.414 1.00 92.62 273 VAL A O 1
ATOM 2211 N N . ILE A 1 274 ? 26.326 -1.546 -16.266 1.00 91.88 274 ILE A N 1
ATOM 2212 C CA . ILE A 1 274 ? 25.994 -0.834 -15.020 1.00 91.88 274 ILE A CA 1
ATOM 2213 C C . ILE A 1 274 ? 24.576 -1.192 -14.557 1.00 91.88 274 ILE A C 1
ATOM 2215 O O . ILE A 1 274 ? 24.344 -1.418 -13.367 1.00 91.88 274 ILE A O 1
ATOM 2219 N N . TRP A 1 275 ? 23.623 -1.273 -15.486 1.00 89.19 275 TRP A N 1
ATOM 2220 C CA . TRP A 1 275 ? 22.239 -1.614 -15.179 1.00 89.19 275 TRP A CA 1
ATOM 2221 C C . TRP A 1 275 ? 22.105 -3.038 -14.622 1.00 89.19 275 TRP A C 1
ATOM 2223 O O . TRP A 1 275 ? 21.432 -3.222 -13.604 1.00 89.19 275 TRP A O 1
ATOM 2233 N N . ILE A 1 276 ? 22.802 -4.012 -15.219 1.00 86.88 276 ILE A N 1
ATOM 2234 C CA . ILE A 1 276 ? 22.860 -5.405 -14.748 1.00 86.88 276 ILE A CA 1
ATOM 2235 C C . ILE A 1 276 ? 23.491 -5.479 -13.355 1.00 86.88 276 ILE A C 1
ATOM 2237 O O . ILE A 1 276 ? 22.888 -6.053 -12.450 1.00 86.88 276 ILE A O 1
ATOM 2241 N N . VAL A 1 277 ? 24.659 -4.862 -13.148 1.00 90.88 277 VAL A N 1
ATOM 2242 C CA . VAL A 1 277 ? 25.360 -4.866 -11.848 1.00 90.88 277 VAL A CA 1
ATOM 2243 C C . VAL A 1 277 ? 24.478 -4.271 -10.752 1.00 90.88 277 VAL A C 1
ATOM 2245 O O . VAL A 1 277 ? 24.335 -4.846 -9.672 1.00 90.88 277 VAL A O 1
ATOM 2248 N N . LYS A 1 278 ? 23.823 -3.145 -11.041 1.00 92.19 278 LYS A N 1
ATOM 2249 C CA . LYS A 1 278 ? 22.887 -2.488 -10.126 1.00 92.19 278 LYS A CA 1
ATOM 2250 C C . LYS A 1 278 ? 21.690 -3.393 -9.795 1.00 92.19 278 LYS A C 1
ATOM 2252 O O . LYS A 1 278 ? 21.283 -3.465 -8.636 1.00 92.19 278 LYS A O 1
ATOM 2257 N N . TRP A 1 279 ? 21.125 -4.082 -10.789 1.00 88.69 279 TRP A N 1
ATOM 2258 C CA . TRP A 1 279 ? 20.021 -5.024 -10.578 1.00 88.69 279 TRP A CA 1
ATOM 2259 C C . TRP A 1 279 ? 20.448 -6.231 -9.736 1.00 88.69 279 TRP A C 1
ATOM 2261 O O . TRP A 1 279 ? 19.760 -6.578 -8.778 1.00 88.69 279 TRP A O 1
ATOM 2271 N N . MET A 1 280 ? 21.623 -6.806 -10.008 1.00 86.38 280 MET A N 1
ATOM 2272 C CA . MET A 1 280 ? 22.190 -7.884 -9.194 1.00 86.38 280 MET A CA 1
ATOM 2273 C C . MET A 1 280 ? 22.394 -7.451 -7.740 1.00 86.38 280 MET A C 1
ATOM 2275 O O . MET A 1 280 ? 21.966 -8.158 -6.830 1.00 86.38 280 MET A O 1
ATOM 2279 N N . PHE A 1 281 ? 22.988 -6.275 -7.510 1.00 90.31 281 PHE A N 1
ATOM 2280 C CA . PHE A 1 281 ? 23.168 -5.722 -6.165 1.00 90.31 281 PHE A CA 1
ATOM 2281 C C . PHE A 1 281 ? 21.834 -5.612 -5.416 1.00 90.31 281 PHE A C 1
ATOM 2283 O O . PHE A 1 281 ? 21.725 -6.019 -4.261 1.00 90.31 281 PHE A O 1
ATOM 2290 N N . TYR A 1 282 ? 20.798 -5.118 -6.090 1.00 90.31 282 TYR A N 1
ATOM 2291 C CA . TYR A 1 282 ? 19.461 -4.985 -5.523 1.00 90.31 282 TYR A CA 1
ATOM 2292 C C . TYR A 1 282 ? 18.831 -6.327 -5.138 1.00 90.31 282 TYR A C 1
ATOM 2294 O O . TYR A 1 282 ? 18.327 -6.460 -4.022 1.00 90.31 282 TYR A O 1
ATOM 2302 N N . VAL A 1 283 ? 18.912 -7.334 -6.014 1.00 86.81 283 VAL A N 1
ATOM 2303 C CA . VAL A 1 283 ? 18.411 -8.687 -5.725 1.00 86.81 283 VAL A CA 1
ATOM 2304 C C . VAL A 1 283 ? 19.157 -9.299 -4.541 1.00 86.81 283 VAL A C 1
ATOM 2306 O O . VAL A 1 283 ? 18.521 -9.823 -3.630 1.00 86.81 283 VAL A O 1
ATOM 2309 N N . VAL A 1 284 ? 20.487 -9.180 -4.497 1.00 88.69 284 VAL A N 1
ATOM 2310 C CA . VAL A 1 284 ? 21.304 -9.686 -3.383 1.00 88.69 284 VAL A CA 1
ATOM 2311 C C . VAL A 1 284 ? 20.894 -9.035 -2.063 1.00 88.69 284 VAL A C 1
ATOM 2313 O O . VAL A 1 284 ? 20.647 -9.734 -1.082 1.00 88.69 284 VAL A O 1
ATOM 2316 N N . VAL A 1 285 ? 20.752 -7.708 -2.035 1.00 89.75 285 VAL A N 1
ATOM 2317 C CA . VAL A 1 285 ? 20.321 -6.973 -0.837 1.00 89.75 285 VAL A CA 1
ATOM 2318 C C . VAL A 1 285 ? 18.904 -7.377 -0.404 1.00 89.75 285 VAL A C 1
ATOM 2320 O O . VAL A 1 285 ? 18.657 -7.548 0.791 1.00 89.75 285 VAL A O 1
ATOM 2323 N N . ALA A 1 286 ? 17.979 -7.585 -1.346 1.00 87.50 286 ALA A N 1
ATOM 2324 C CA . ALA A 1 286 ? 16.629 -8.060 -1.045 1.00 87.50 286 ALA A CA 1
ATOM 2325 C C . ALA A 1 286 ? 16.629 -9.486 -0.463 1.00 87.50 286 ALA A C 1
ATOM 2327 O O . ALA A 1 286 ? 15.955 -9.739 0.535 1.00 87.50 286 ALA A O 1
ATOM 2328 N N . VAL A 1 287 ? 17.424 -10.403 -1.024 1.00 86.12 287 VAL A N 1
ATOM 2329 C CA . VAL A 1 287 ? 17.558 -11.784 -0.528 1.00 86.12 287 VAL A CA 1
ATOM 2330 C C . VAL A 1 287 ? 18.177 -11.819 0.869 1.00 86.12 287 VAL A C 1
ATOM 2332 O O . VAL A 1 287 ? 17.645 -12.491 1.753 1.00 86.12 287 VAL A O 1
ATOM 2335 N N . ILE A 1 288 ? 19.248 -11.054 1.106 1.00 88.19 288 ILE A N 1
ATOM 2336 C CA . ILE A 1 288 ? 19.846 -10.912 2.443 1.00 88.19 288 ILE A CA 1
ATOM 2337 C C . ILE A 1 288 ? 18.780 -10.440 3.440 1.00 88.19 288 ILE A C 1
ATOM 2339 O O . ILE A 1 288 ? 18.663 -10.999 4.530 1.00 88.19 288 ILE A O 1
ATOM 2343 N N . GLN A 1 289 ? 17.942 -9.476 3.054 1.00 88.94 289 GLN A N 1
ATOM 2344 C CA . GLN A 1 289 ? 16.876 -8.979 3.919 1.00 88.94 289 GLN A CA 1
ATOM 2345 C C . GLN A 1 289 ? 15.826 -10.041 4.248 1.00 88.94 289 GLN A C 1
ATOM 2347 O O . GLN A 1 289 ? 15.367 -10.129 5.389 1.00 88.94 289 GLN A O 1
ATOM 2352 N N . ILE A 1 290 ? 15.423 -10.833 3.256 1.00 86.00 290 ILE A N 1
ATOM 2353 C CA . ILE A 1 290 ? 14.480 -11.938 3.445 1.00 86.00 290 ILE A CA 1
ATOM 2354 C C . ILE A 1 290 ? 15.036 -12.901 4.500 1.00 86.00 290 ILE A C 1
ATOM 2356 O O . ILE A 1 290 ? 14.343 -13.204 5.469 1.00 86.00 290 ILE A O 1
ATOM 2360 N N . ILE A 1 291 ? 16.310 -13.286 4.381 1.00 84.06 291 ILE A N 1
ATOM 2361 C CA . ILE A 1 291 ? 16.988 -14.174 5.337 1.00 84.06 291 ILE A CA 1
ATOM 2362 C C . ILE A 1 291 ? 17.023 -13.552 6.740 1.00 84.06 291 ILE A C 1
ATOM 2364 O O . ILE A 1 291 ? 16.636 -14.199 7.714 1.00 84.06 291 ILE A O 1
ATOM 2368 N N . PHE A 1 292 ? 17.429 -12.284 6.864 1.00 86.12 292 PHE A N 1
ATOM 2369 C CA . PHE A 1 292 ? 17.484 -11.599 8.160 1.00 86.12 292 PHE A CA 1
ATOM 2370 C C . PHE A 1 292 ? 16.109 -11.531 8.838 1.00 86.12 292 PHE A C 1
ATOM 2372 O O . PHE A 1 292 ? 16.015 -11.770 10.044 1.00 86.12 292 PHE A O 1
ATOM 2379 N N . ASN A 1 293 ? 15.036 -11.290 8.079 1.00 84.94 293 ASN A N 1
ATOM 2380 C CA . ASN A 1 293 ? 13.677 -11.273 8.624 1.00 84.94 293 ASN A CA 1
ATOM 2381 C C . ASN A 1 293 ? 13.188 -12.649 9.069 1.00 84.94 293 ASN A C 1
ATOM 2383 O O . ASN A 1 293 ? 12.543 -12.735 10.113 1.00 84.94 293 ASN A O 1
ATOM 2387 N N . LEU A 1 294 ? 13.539 -13.718 8.351 1.00 82.81 294 LEU A N 1
ATOM 2388 C CA . LEU A 1 294 ? 13.231 -15.090 8.771 1.00 82.81 294 LEU A CA 1
ATOM 2389 C C . LEU A 1 294 ? 13.932 -15.459 10.089 1.00 82.81 294 LEU A C 1
ATOM 2391 O O . LEU A 1 294 ? 13.347 -16.139 10.931 1.00 82.81 294 LEU A O 1
ATOM 2395 N N . ILE A 1 295 ? 15.142 -14.937 10.318 1.00 86.06 295 ILE A N 1
ATOM 2396 C CA . ILE A 1 295 ? 15.881 -15.079 11.587 1.00 86.06 295 ILE A CA 1
ATOM 2397 C C . ILE A 1 295 ? 15.321 -14.136 12.673 1.00 86.06 295 ILE A C 1
ATOM 2399 O O . ILE A 1 295 ? 15.636 -14.268 13.852 1.00 86.06 295 ILE A O 1
ATOM 2403 N N . GLY A 1 296 ? 14.454 -13.189 12.307 1.00 82.88 296 GLY A N 1
ATOM 2404 C CA . GLY A 1 296 ? 13.912 -12.193 13.225 1.00 82.88 296 GLY A CA 1
ATOM 2405 C C . GLY A 1 296 ? 14.906 -11.079 13.559 1.00 82.88 296 GLY A C 1
ATOM 2406 O O . GLY A 1 296 ? 14.720 -10.380 14.552 1.00 82.88 296 GLY A O 1
ATOM 2407 N N . LYS A 1 297 ? 15.944 -10.859 12.747 1.00 86.25 297 LYS A N 1
ATOM 2408 C CA . LYS A 1 297 ? 16.865 -9.723 12.887 1.00 86.25 297 LYS A CA 1
ATOM 2409 C C . LYS A 1 297 ? 16.414 -8.560 12.008 1.00 86.25 297 LYS A C 1
ATOM 2411 O O . LYS A 1 297 ? 15.934 -8.750 10.896 1.00 86.25 297 LYS A O 1
ATOM 2416 N N . SER A 1 298 ? 16.568 -7.334 12.503 1.00 82.94 298 SER A N 1
ATOM 2417 C CA . SER A 1 298 ? 16.391 -6.145 11.668 1.00 82.94 298 SER A CA 1
ATOM 2418 C C . SER A 1 298 ? 17.656 -5.895 10.858 1.00 82.94 298 SER A C 1
ATOM 2420 O O . SER A 1 298 ? 18.745 -5.859 11.426 1.00 82.94 298 SER A O 1
ATOM 2422 N N . PHE A 1 299 ? 17.513 -5.635 9.566 1.00 84.62 299 PHE A N 1
ATOM 2423 C CA . PHE A 1 299 ? 18.607 -5.164 8.725 1.00 84.62 299 PHE A CA 1
ATOM 2424 C C . PHE A 1 299 ? 18.226 -3.826 8.105 1.00 84.62 299 PHE A C 1
ATOM 2426 O O . PHE A 1 299 ? 17.074 -3.600 7.728 1.00 84.62 299 PHE A O 1
ATOM 2433 N N . ARG A 1 300 ? 19.188 -2.902 8.077 1.00 86.44 300 ARG A N 1
ATOM 2434 C CA . ARG A 1 300 ? 19.014 -1.562 7.520 1.00 86.44 300 ARG A CA 1
ATOM 2435 C C . ARG A 1 300 ? 19.622 -1.539 6.133 1.00 86.44 300 ARG A C 1
ATOM 2437 O O . ARG A 1 300 ? 20.809 -1.803 5.979 1.00 86.44 300 ARG A O 1
ATOM 2444 N N . TYR A 1 301 ? 18.810 -1.181 5.149 1.00 85.81 301 TYR A N 1
ATOM 2445 C CA . TYR A 1 301 ? 19.274 -1.114 3.779 1.00 85.81 301 TYR A CA 1
ATOM 2446 C C . TYR A 1 301 ? 20.372 -0.063 3.584 1.00 85.81 301 TYR A C 1
ATOM 2448 O O . TYR A 1 301 ? 20.186 1.089 4.000 1.00 85.81 301 TYR A O 1
ATOM 2456 N N . PRO A 1 302 ? 21.488 -0.427 2.931 1.00 86.50 302 PRO A N 1
ATOM 2457 C CA . PRO A 1 302 ? 22.440 0.556 2.448 1.00 86.50 302 PRO A CA 1
ATOM 2458 C C . PRO A 1 302 ? 21.803 1.365 1.310 1.00 86.50 302 PRO A C 1
ATOM 2460 O O . PRO A 1 302 ? 20.971 0.846 0.569 1.00 86.50 302 PRO A O 1
ATOM 2463 N N . LEU A 1 303 ? 22.214 2.628 1.158 1.00 86.31 303 LEU A N 1
ATOM 2464 C CA . LEU A 1 303 ? 21.835 3.478 0.018 1.00 86.31 303 LEU A CA 1
ATOM 2465 C C . LEU A 1 303 ? 20.313 3.668 -0.153 1.00 86.31 303 LEU A C 1
ATOM 2467 O O . LEU A 1 303 ? 19.806 3.690 -1.268 1.00 86.31 303 LEU A O 1
ATOM 2471 N N . VAL A 1 304 ? 19.567 3.797 0.950 1.00 91.25 304 VAL A N 1
ATOM 2472 C CA . VAL A 1 304 ? 18.118 4.050 0.911 1.00 91.25 304 VAL A CA 1
ATOM 2473 C C . VAL A 1 304 ? 17.784 5.458 1.373 1.00 91.25 304 VAL A C 1
ATOM 2475 O O . VAL A 1 304 ? 18.130 5.874 2.480 1.00 91.25 304 VAL A O 1
ATOM 2478 N N . ILE A 1 305 ? 17.034 6.166 0.534 1.00 91.00 305 ILE A N 1
ATOM 2479 C CA . ILE A 1 305 ? 16.415 7.447 0.849 1.00 91.00 305 ILE A CA 1
ATOM 2480 C C . ILE A 1 305 ? 15.133 7.165 1.642 1.00 91.00 305 ILE A C 1
ATOM 2482 O O . ILE A 1 305 ? 14.275 6.378 1.239 1.00 91.00 305 ILE A O 1
ATOM 2486 N N . ARG A 1 306 ? 15.000 7.792 2.814 1.00 90.44 306 ARG A N 1
ATOM 2487 C CA . ARG A 1 306 ? 13.853 7.588 3.710 1.00 90.44 306 ARG A CA 1
ATOM 2488 C C . ARG A 1 306 ? 12.723 8.549 3.356 1.00 90.44 306 ARG A C 1
ATOM 2490 O O . ARG A 1 306 ? 12.666 9.651 3.895 1.00 90.44 306 ARG A O 1
ATOM 2497 N N . PHE A 1 307 ? 11.823 8.117 2.480 1.00 86.00 307 PHE A N 1
ATOM 2498 C CA . PHE A 1 307 ? 10.604 8.865 2.154 1.00 86.00 307 PHE A CA 1
ATOM 2499 C C . PHE A 1 307 ? 9.535 8.698 3.234 1.00 86.00 307 PHE A C 1
ATOM 2501 O O . PHE A 1 307 ? 8.863 9.653 3.613 1.00 86.00 307 PHE A O 1
ATOM 2508 N N . LEU A 1 308 ? 9.410 7.482 3.763 1.00 82.06 308 LEU A N 1
ATOM 2509 C CA . LEU A 1 308 ? 8.469 7.138 4.820 1.00 82.06 308 LEU A CA 1
ATOM 2510 C C . LEU A 1 308 ? 9.227 7.025 6.145 1.00 82.06 308 LEU A C 1
ATOM 2512 O O . LEU A 1 308 ? 10.105 6.163 6.278 1.00 82.06 308 LEU A O 1
ATOM 2516 N N . ARG A 1 309 ? 8.902 7.917 7.090 1.00 75.56 309 ARG A N 1
ATOM 2517 C CA . ARG A 1 309 ? 9.376 7.878 8.483 1.00 75.56 309 ARG A CA 1
ATOM 2518 C C . ARG A 1 309 ? 8.492 6.991 9.345 1.00 75.56 309 ARG A C 1
ATOM 2520 O O . ARG A 1 309 ? 7.303 6.798 9.002 1.00 75.56 309 ARG A O 1
#

InterPro domains:
  IPR019109 Magnetosome protein MamF/MmsF [PF09685] (186-308)
  IPR023298 P-type ATPase, transmembrane domain superfamily [SSF81665] (23-248)
  IPR025588 YcxB-like, C-terminal domain [PF14317] (94-154)

Radius of gyration: 25.99 Å; chains: 1; bounding box: 63×35×75 Å

Sequence (309 aa):
MSDIKISGFLTLKDLSTLQIFHVRKRLVSMFFILFMIVLLLQLLLDMSVGWGMIILSLFFAAGGIFVLVMSVYQRAKSIYENESLMKLEQTYHFTEEQVTVSSERSRTEYCWDDLQGYYEVKNLILIYISKVKAIVIPKHFFSSQDELNQLRHMVQEKLKVEIKPSIVKDDETTKGHDEAEKTAVDRVIAAVAHGFAIVPIPLLNIGFSLLFLYVVRAKSDWIHAQARQSLNLQISFVLYSVSLFLIACAGIFVLRMIEWDPISILFGLLFIVIWIVKWMFYVVVAVIQIIFNLIGKSFRYPLVIRFLR